Protein AF-A0A495JUQ4-F1 (afdb_monomer_lite)

pLDDT: mean 88.35, std 12.44, range [27.78, 98.69]

Radius of gyration: 19.15 Å; chains: 1; bounding box: 40×45×64 Å

Organism: NCBI:txid589240

Structure (mmCIF, N/CA/C/O backbone):
data_AF-A0A495JUQ4-F1
#
_entry.id   AF-A0A495JUQ4-F1
#
loop_
_atom_site.group_PDB
_atom_site.id
_atom_site.type_symbol
_atom_site.label_atom_id
_atom_site.label_alt_id
_atom_site.label_comp_id
_atom_site.label_asym_id
_atom_site.label_entity_id
_atom_site.label_seq_id
_atom_site.pdbx_PDB_ins_code
_atom_site.Cartn_x
_atom_site.Cartn_y
_atom_site.Cartn_z
_atom_site.occupancy
_atom_site.B_iso_or_equiv
_atom_site.auth_seq_id
_atom_site.auth_comp_id
_atom_site.auth_asym_id
_atom_site.auth_atom_id
_atom_site.pdbx_PDB_model_num
ATOM 1 N N . MET A 1 1 ? 8.825 -0.173 -37.720 1.00 40.28 1 MET A N 1
ATOM 2 C CA . MET A 1 1 ? 7.363 -0.225 -37.492 1.00 40.28 1 MET A CA 1
ATOM 3 C C . MET A 1 1 ? 6.878 -1.662 -37.659 1.00 40.28 1 MET A C 1
ATOM 5 O O . MET A 1 1 ? 6.343 -1.997 -38.704 1.00 40.28 1 MET A O 1
ATOM 9 N N . ALA A 1 2 ? 7.155 -2.504 -36.660 1.00 27.78 2 ALA A N 1
ATOM 10 C CA . ALA A 1 2 ? 6.648 -3.868 -36.440 1.00 27.78 2 ALA A CA 1
ATOM 11 C C . ALA A 1 2 ? 7.373 -4.375 -35.170 1.00 27.78 2 ALA A C 1
ATOM 13 O O . ALA A 1 2 ? 8.593 -4.282 -35.136 1.00 27.78 2 ALA A O 1
ATOM 14 N N . GLY A 1 3 ? 6.750 -4.828 -34.087 1.00 27.94 3 GLY A N 1
ATOM 15 C CA . GLY A 1 3 ? 5.333 -4.947 -33.789 1.00 27.94 3 GLY A CA 1
ATOM 16 C C . GLY A 1 3 ? 5.095 -4.674 -32.305 1.00 27.94 3 GLY A C 1
ATOM 17 O O . GLY A 1 3 ? 5.569 -5.405 -31.446 1.00 27.94 3 GLY A O 1
ATOM 18 N N . LEU A 1 4 ? 4.315 -3.631 -32.020 1.00 36.75 4 LEU A N 1
ATOM 19 C CA . LEU A 1 4 ? 3.395 -3.702 -30.895 1.00 36.75 4 LEU A CA 1
ATOM 20 C C . LEU A 1 4 ? 2.321 -4.711 -31.306 1.00 36.75 4 LEU A C 1
ATOM 22 O O . LEU A 1 4 ? 1.686 -4.497 -32.340 1.00 36.75 4 LEU A O 1
ATOM 26 N N . ARG A 1 5 ? 2.099 -5.730 -30.469 1.00 37.72 5 ARG A N 1
ATOM 27 C CA . ARG A 1 5 ? 1.055 -6.774 -30.535 1.00 37.72 5 ARG A CA 1
ATOM 28 C C . ARG A 1 5 ? 1.538 -8.128 -31.056 1.00 37.72 5 ARG A C 1
ATOM 30 O O . ARG A 1 5 ? 1.393 -8.454 -32.230 1.00 37.72 5 ARG A O 1
ATOM 37 N N . A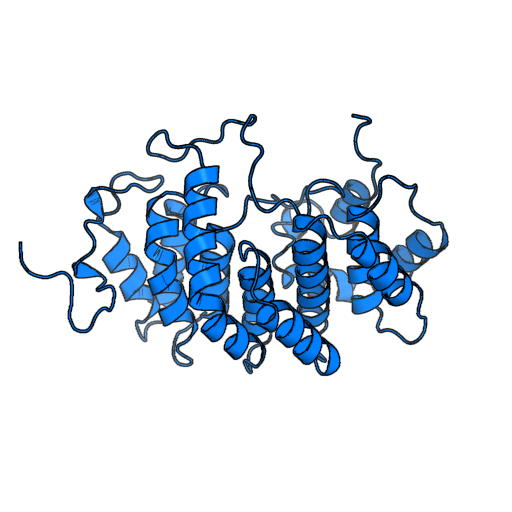LA A 1 6 ? 1.921 -8.980 -30.114 1.00 34.97 6 ALA A N 1
ATOM 38 C CA . ALA A 1 6 ? 1.280 -10.285 -30.044 1.00 34.97 6 ALA A CA 1
ATOM 39 C C . ALA A 1 6 ? 0.014 -10.113 -29.179 1.00 34.97 6 ALA A C 1
ATOM 41 O O . ALA A 1 6 ? 0.089 -9.577 -28.080 1.00 34.97 6 ALA A O 1
ATOM 42 N N . ALA A 1 7 ? -1.160 -10.440 -29.723 1.00 41.31 7 ALA A N 1
ATOM 43 C CA . ALA A 1 7 ? -2.446 -10.565 -29.012 1.00 41.31 7 ALA A CA 1
ATOM 44 C C . ALA A 1 7 ? -2.983 -9.386 -28.155 1.00 41.31 7 ALA A C 1
ATOM 46 O O . ALA A 1 7 ? -4.017 -9.545 -27.520 1.00 41.31 7 ALA A O 1
ATOM 47 N N . GLY A 1 8 ? -2.370 -8.196 -28.177 1.00 47.12 8 GLY A N 1
ATOM 48 C CA . GLY A 1 8 ? -2.812 -7.058 -27.352 1.00 47.12 8 GLY A CA 1
ATOM 49 C C . GLY A 1 8 ? -2.092 -6.930 -26.007 1.00 47.12 8 GLY A C 1
ATOM 50 O O . GLY A 1 8 ? -2.424 -6.028 -25.246 1.00 47.12 8 GLY A O 1
ATOM 51 N N . GLU A 1 9 ? -1.082 -7.760 -25.746 1.00 56.31 9 GLU A N 1
ATOM 52 C CA . GLU A 1 9 ? -0.274 -7.704 -24.526 1.00 56.31 9 GLU A CA 1
ATOM 53 C C . GLU A 1 9 ? 0.973 -6.820 -24.712 1.00 56.31 9 GLU A C 1
ATOM 55 O O . GLU A 1 9 ? 1.595 -6.781 -25.782 1.00 56.31 9 GLU A O 1
ATOM 60 N N . LEU A 1 10 ? 1.322 -6.073 -23.661 1.00 65.94 10 LEU A N 1
ATOM 61 C CA . LEU A 1 10 ? 2.554 -5.291 -23.564 1.00 65.94 10 LEU A CA 1
ATOM 62 C C . LEU A 1 10 ? 3.750 -6.248 -23.501 1.00 65.94 10 LEU A C 1
ATOM 64 O O . LEU A 1 10 ? 3.868 -7.041 -22.575 1.00 65.94 10 LEU A O 1
ATOM 68 N N . THR A 1 11 ? 4.661 -6.167 -24.469 1.00 81.56 11 THR A N 1
ATOM 69 C CA . THR A 1 11 ? 5.912 -6.939 -24.453 1.00 81.56 11 THR A CA 1
ATOM 70 C C . THR A 1 11 ? 7.037 -6.094 -23.875 1.00 81.56 11 THR A C 1
ATOM 72 O O . THR A 1 11 ? 7.225 -4.960 -24.325 1.00 81.56 11 THR A O 1
ATOM 75 N N . LEU A 1 12 ? 7.826 -6.662 -22.963 1.00 85.56 12 LEU A N 1
ATOM 76 C CA . LEU A 1 12 ? 8.930 -5.965 -22.299 1.00 85.56 12 LEU A CA 1
ATOM 77 C C . LEU A 1 12 ? 9.924 -5.340 -23.297 1.00 85.56 12 LEU A C 1
ATOM 79 O O . LEU A 1 12 ? 10.255 -4.164 -23.174 1.00 85.56 12 LEU A O 1
ATOM 83 N N . ASP A 1 13 ? 10.309 -6.085 -24.338 1.00 84.12 13 ASP A N 1
ATOM 84 C CA . ASP A 1 13 ? 11.252 -5.633 -25.378 1.00 84.12 13 ASP A CA 1
ATOM 85 C C . ASP A 1 13 ? 10.635 -4.649 -26.390 1.00 84.12 13 ASP A C 1
ATOM 87 O O . ASP A 1 13 ? 11.339 -4.000 -27.162 1.00 84.12 13 ASP A O 1
ATOM 91 N N . GLY A 1 14 ? 9.304 -4.544 -26.421 1.00 82.06 14 GLY A N 1
ATOM 92 C CA . GLY A 1 14 ? 8.579 -3.661 -27.341 1.00 82.06 14 GLY A CA 1
ATOM 93 C C . GLY A 1 14 ? 8.430 -2.229 -26.827 1.00 82.06 14 GLY A C 1
ATOM 94 O O . GLY A 1 14 ? 8.015 -1.344 -27.580 1.00 82.06 14 GLY A O 1
ATOM 95 N N . MET A 1 15 ? 8.746 -1.993 -25.554 1.00 87.44 15 MET A N 1
ATOM 96 C CA . MET A 1 15 ? 8.668 -0.681 -24.927 1.00 87.44 15 MET A CA 1
ATOM 97 C C . MET A 1 15 ? 9.971 0.098 -25.208 1.00 87.44 15 MET A C 1
ATOM 99 O O . MET A 1 15 ? 11.064 -0.445 -25.044 1.00 87.44 15 MET A O 1
ATOM 103 N N . PRO A 1 16 ? 9.901 1.365 -25.663 1.00 90.19 16 PRO A N 1
ATOM 104 C CA . PRO A 1 16 ? 11.085 2.160 -25.981 1.00 90.19 16 PRO A CA 1
ATOM 105 C C . PRO A 1 16 ? 11.739 2.734 -24.711 1.00 90.19 16 PRO A C 1
ATOM 107 O O . PRO A 1 16 ? 11.715 3.947 -24.502 1.00 90.19 16 PRO A O 1
ATOM 110 N N . TRP A 1 17 ? 12.316 1.870 -23.871 1.00 92.19 17 TRP A N 1
ATOM 111 C CA . TRP A 1 17 ? 12.784 2.212 -22.522 1.00 92.19 17 TRP A CA 1
ATOM 112 C C . TRP A 1 17 ? 13.736 3.409 -22.474 1.00 92.19 17 TRP A C 1
ATOM 114 O O . TRP A 1 17 ? 13.511 4.311 -21.676 1.00 92.19 17 TRP A O 1
ATOM 124 N N . GLY A 1 18 ? 14.697 3.512 -23.397 1.00 90.56 18 GLY A N 1
ATOM 125 C CA . GLY A 1 18 ? 15.618 4.654 -23.483 1.00 90.56 18 GLY A CA 1
ATOM 126 C C . GLY A 1 18 ? 14.974 6.020 -23.778 1.00 90.56 18 GLY A C 1
ATOM 127 O O . GLY A 1 18 ? 15.663 7.037 -23.775 1.00 90.56 18 GLY A O 1
ATOM 128 N N . ARG A 1 19 ? 13.658 6.088 -24.045 1.00 89.25 19 ARG A N 1
ATOM 129 C CA . ARG A 1 19 ? 12.906 7.359 -24.108 1.00 89.25 19 ARG A CA 1
ATOM 130 C C . ARG A 1 19 ? 12.427 7.849 -22.744 1.00 89.25 19 ARG A C 1
ATOM 132 O O . ARG A 1 19 ? 11.970 8.986 -22.649 1.00 89.25 19 ARG A O 1
ATOM 139 N N . PHE A 1 20 ? 12.504 6.998 -21.732 1.00 89.25 20 PHE A N 1
ATOM 140 C CA . PHE A 1 20 ? 12.157 7.290 -20.352 1.00 89.25 20 PHE A CA 1
ATOM 141 C C . PHE A 1 20 ? 13.432 7.310 -19.509 1.00 89.25 20 PHE A C 1
ATOM 143 O O . PHE A 1 20 ? 14.483 6.823 -19.932 1.00 89.25 20 PHE A O 1
ATOM 150 N N . SER A 1 21 ? 13.343 7.880 -18.314 1.00 85.81 21 SER A N 1
ATOM 151 C CA . SER A 1 21 ? 14.460 7.951 -17.380 1.00 85.81 21 SER A CA 1
ATOM 152 C C . SER A 1 21 ? 14.094 7.379 -16.024 1.00 85.81 21 SER A C 1
ATOM 154 O O . SER A 1 21 ? 12.923 7.308 -15.641 1.00 85.81 21 SER A O 1
ATOM 156 N N . HIS A 1 22 ? 15.143 7.011 -15.311 1.00 89.81 22 HIS A N 1
ATOM 157 C CA . HIS A 1 22 ? 15.168 6.866 -13.868 1.00 89.81 22 HIS A CA 1
ATOM 158 C C . HIS A 1 22 ? 16.313 7.731 -13.313 1.00 89.81 22 HIS A C 1
ATOM 160 O O . HIS A 1 22 ? 17.023 8.394 -14.074 1.00 89.81 22 HIS A O 1
ATOM 166 N N . ALA A 1 23 ? 16.561 7.703 -12.004 1.00 88.44 23 ALA A N 1
ATOM 167 C CA . ALA A 1 23 ? 17.502 8.621 -11.350 1.00 88.44 23 ALA A CA 1
ATOM 168 C C . ALA A 1 23 ? 18.978 8.505 -11.797 1.00 88.44 23 ALA A C 1
ATOM 170 O O . ALA A 1 23 ? 19.807 9.336 -11.436 1.00 88.44 23 ALA A O 1
ATOM 171 N N . SER A 1 24 ? 19.331 7.488 -12.588 1.00 88.44 24 SER A N 1
ATOM 172 C CA . SER A 1 24 ? 20.694 7.284 -13.111 1.00 88.44 24 SER A CA 1
ATOM 173 C C . SER A 1 24 ? 20.814 7.530 -14.618 1.00 88.44 24 SER A C 1
ATOM 175 O O . SER A 1 24 ? 21.882 7.291 -15.177 1.00 88.44 24 SER A O 1
ATOM 177 N N . GLY A 1 25 ? 19.754 8.015 -15.275 1.00 90.31 25 GLY A N 1
ATOM 178 C CA . GLY A 1 25 ? 19.757 8.348 -16.700 1.00 90.31 25 GLY A CA 1
ATOM 179 C C . GLY A 1 25 ? 18.690 7.604 -17.512 1.00 90.31 25 GLY A C 1
ATOM 180 O O . GLY A 1 25 ? 17.627 7.279 -16.975 1.00 90.31 25 GLY A O 1
ATOM 181 N N . PRO A 1 26 ? 18.934 7.385 -18.821 1.00 92.06 26 PRO A N 1
ATOM 182 C CA . PRO A 1 26 ? 18.026 6.648 -19.698 1.00 92.06 26 PRO A CA 1
ATOM 183 C C . PRO A 1 26 ? 17.762 5.228 -19.198 1.00 92.06 26 PRO A C 1
ATOM 185 O O . PRO A 1 26 ? 18.683 4.533 -18.778 1.00 92.06 26 PRO A O 1
ATOM 188 N N . ALA A 1 27 ? 16.511 4.789 -19.299 1.00 93.69 27 ALA A N 1
ATOM 189 C CA . ALA A 1 27 ? 16.028 3.567 -18.666 1.00 93.69 27 ALA A CA 1
ATOM 190 C C . ALA A 1 27 ? 16.307 2.270 -19.454 1.00 93.69 27 ALA A C 1
ATOM 192 O O . ALA A 1 27 ? 15.556 1.303 -19.344 1.00 93.69 27 ALA A O 1
ATOM 193 N N . ASP A 1 28 ? 17.366 2.231 -20.270 1.00 94.12 28 ASP A N 1
ATOM 194 C CA . ASP A 1 28 ? 17.700 1.094 -21.145 1.00 94.12 28 ASP A CA 1
ATOM 195 C C . ASP A 1 28 ? 17.998 -0.214 -20.381 1.00 94.12 28 ASP A C 1
ATOM 197 O O . ASP A 1 28 ? 17.927 -1.301 -20.956 1.00 94.12 28 ASP A O 1
ATOM 201 N N . ASP A 1 29 ? 18.312 -0.133 -19.086 1.00 94.12 29 ASP A N 1
ATOM 202 C CA . ASP A 1 29 ? 18.575 -1.272 -18.202 1.00 94.12 29 ASP A CA 1
ATOM 203 C C . ASP A 1 29 ? 17.307 -1.847 -17.530 1.00 94.12 29 ASP A C 1
ATOM 205 O O . ASP A 1 29 ? 17.360 -2.952 -16.978 1.00 94.12 29 ASP A O 1
ATOM 209 N N . MET A 1 30 ? 16.149 -1.175 -17.627 1.00 94.75 30 MET A N 1
ATOM 210 C CA . MET A 1 30 ? 14.876 -1.629 -17.041 1.00 94.75 30 MET A CA 1
ATOM 211 C C . MET A 1 30 ? 14.461 -3.044 -17.469 1.00 94.75 30 MET A C 1
ATOM 213 O O . MET A 1 30 ? 14.088 -3.824 -16.587 1.00 94.75 30 MET A O 1
ATOM 217 N N . PRO A 1 31 ? 14.557 -3.450 -18.756 1.00 94.81 31 PRO A N 1
ATOM 218 C CA . PRO A 1 31 ? 14.255 -4.823 -19.153 1.00 94.81 31 PRO A CA 1
ATOM 219 C C . PRO A 1 31 ? 15.087 -5.857 -18.400 1.00 94.81 31 PRO A C 1
ATOM 221 O O . PRO A 1 31 ? 14.555 -6.863 -17.937 1.00 94.81 31 PRO A O 1
ATOM 224 N N . ALA A 1 32 ? 16.388 -5.605 -18.241 1.00 93.44 32 ALA A N 1
ATOM 225 C CA . ALA A 1 32 ? 17.288 -6.533 -17.569 1.00 93.44 32 ALA A CA 1
ATOM 226 C C . ALA A 1 32 ? 16.973 -6.636 -16.068 1.00 93.44 32 ALA A C 1
ATOM 228 O O . ALA A 1 32 ? 17.018 -7.735 -15.509 1.00 93.44 32 ALA A O 1
ATOM 229 N N . MET A 1 33 ? 16.620 -5.514 -15.428 1.00 95.19 33 MET A N 1
ATOM 230 C CA . MET A 1 33 ? 16.193 -5.484 -14.026 1.00 95.19 33 MET A CA 1
ATOM 231 C C . MET A 1 33 ? 14.867 -6.227 -13.819 1.00 95.19 33 MET A C 1
ATOM 233 O O . MET A 1 33 ? 14.780 -7.066 -12.925 1.00 95.19 33 MET A O 1
ATOM 237 N N . LEU A 1 34 ? 13.871 -6.005 -14.683 1.00 95.25 34 LEU A N 1
ATOM 238 C CA . LEU A 1 34 ? 12.574 -6.691 -14.621 1.00 95.25 34 LEU A CA 1
ATOM 239 C C . LEU A 1 34 ? 12.706 -8.197 -14.896 1.00 95.25 34 LEU A C 1
ATOM 241 O O . LEU A 1 34 ? 12.171 -9.007 -14.145 1.00 95.25 34 LEU A O 1
ATOM 245 N N . GLN A 1 35 ? 13.493 -8.596 -15.901 1.00 93.62 35 GLN A N 1
ATOM 246 C CA . GLN A 1 35 ? 13.771 -10.011 -16.183 1.00 93.62 35 GLN A CA 1
ATOM 247 C C . GLN A 1 35 ? 14.486 -10.714 -15.027 1.00 93.62 35 GLN A C 1
ATOM 249 O O . GLN A 1 35 ? 14.303 -11.918 -14.848 1.00 93.62 35 GLN A O 1
ATOM 254 N N . ALA A 1 36 ? 15.320 -9.996 -14.265 1.00 94.31 36 ALA A N 1
ATOM 255 C CA . ALA A 1 36 ? 16.037 -10.556 -13.126 1.00 94.31 36 ALA A CA 1
ATOM 256 C C . ALA A 1 36 ? 15.094 -10.992 -11.993 1.00 94.31 36 ALA A C 1
ATOM 258 O O . ALA A 1 36 ? 15.425 -11.956 -11.304 1.00 94.31 36 ALA A O 1
ATOM 259 N N . LEU A 1 37 ? 13.940 -10.333 -11.830 1.00 95.12 37 LEU A N 1
ATOM 260 C CA . LEU A 1 37 ? 12.947 -10.656 -10.796 1.00 95.12 37 LEU A CA 1
ATOM 261 C C . LEU A 1 37 ? 12.339 -12.051 -10.978 1.00 95.12 37 LEU A C 1
ATOM 263 O O . LEU A 1 37 ? 12.088 -12.740 -9.995 1.00 95.12 37 LEU A O 1
ATOM 267 N N . SER A 1 38 ? 12.149 -12.484 -12.226 1.00 90.19 38 SER A N 1
ATOM 268 C CA . SER A 1 38 ? 11.553 -13.786 -12.559 1.00 90.19 38 SER A CA 1
ATOM 269 C C . SER A 1 38 ? 12.586 -14.911 -12.705 1.00 90.19 38 SER A C 1
ATOM 271 O O . SER A 1 38 ? 12.243 -16.014 -13.127 1.00 90.19 38 SER A O 1
ATOM 273 N N . GLN A 1 39 ? 13.868 -14.657 -12.413 1.00 89.44 39 GLN A N 1
ATOM 274 C CA . GLN A 1 39 ? 14.895 -15.700 -12.474 1.00 89.44 39 GLN A CA 1
ATOM 275 C C . GLN A 1 39 ? 14.844 -16.603 -11.231 1.00 89.44 39 GLN A C 1
ATOM 277 O O . GLN A 1 39 ? 14.672 -16.095 -10.124 1.00 89.44 39 GLN A O 1
ATOM 282 N N . PRO A 1 40 ? 15.135 -17.913 -11.364 1.00 86.69 40 PRO A N 1
ATOM 283 C CA . PRO A 1 40 ? 15.186 -18.836 -10.221 1.00 86.69 40 PRO A CA 1
ATOM 284 C C . PRO A 1 40 ? 16.242 -18.486 -9.156 1.00 86.69 40 PRO A C 1
ATOM 286 O O . PRO A 1 40 ? 16.198 -18.981 -8.033 1.00 86.69 40 PRO A O 1
ATOM 289 N N . ASP A 1 41 ? 17.240 -17.664 -9.493 1.00 91.88 41 ASP A N 1
ATOM 290 C CA . ASP A 1 41 ? 18.248 -17.206 -8.535 1.00 91.88 41 ASP A CA 1
ATOM 291 C C . ASP A 1 41 ? 17.677 -16.081 -7.656 1.00 91.88 41 ASP A C 1
ATOM 293 O O . ASP A 1 41 ? 17.678 -14.908 -8.035 1.00 91.88 41 ASP A O 1
ATOM 297 N N . SER A 1 42 ? 17.250 -16.436 -6.440 1.00 92.19 42 SER A N 1
ATOM 298 C CA . SER A 1 42 ? 16.717 -15.485 -5.454 1.00 92.19 42 SER A CA 1
ATOM 299 C C . SER A 1 42 ? 17.669 -14.330 -5.112 1.00 92.19 42 SER A C 1
ATOM 301 O O . SER A 1 42 ? 17.211 -13.231 -4.790 1.00 92.19 42 SER A O 1
ATOM 303 N N . ALA A 1 43 ? 18.991 -14.524 -5.191 1.00 93.44 43 ALA A N 1
ATOM 304 C CA . ALA A 1 43 ? 19.947 -13.449 -4.946 1.00 93.44 43 ALA A CA 1
ATOM 305 C C . ALA A 1 43 ? 19.988 -12.475 -6.129 1.00 93.44 43 ALA A C 1
ATOM 307 O O . ALA A 1 43 ? 20.125 -11.267 -5.930 1.00 93.44 43 ALA A O 1
ATOM 308 N N . ARG A 1 44 ? 19.843 -12.984 -7.357 1.00 92.75 44 ARG A N 1
ATOM 309 C CA . ARG A 1 44 ? 19.696 -12.156 -8.558 1.00 92.75 44 ARG A CA 1
ATOM 310 C C . ARG A 1 44 ? 18.371 -11.398 -8.562 1.00 92.75 44 ARG A C 1
ATOM 312 O O . ARG A 1 44 ? 18.406 -10.200 -8.829 1.00 92.75 44 ARG A O 1
ATOM 319 N N . ALA A 1 45 ? 17.263 -12.045 -8.202 1.00 93.44 45 ALA A N 1
ATOM 320 C CA . ALA A 1 45 ? 15.961 -11.392 -8.073 1.00 93.44 45 ALA A CA 1
ATOM 321 C C . ALA A 1 45 ? 16.009 -10.251 -7.047 1.00 93.44 45 ALA A C 1
ATOM 323 O O . ALA A 1 45 ? 15.634 -9.121 -7.351 1.00 93.44 45 ALA A O 1
ATOM 324 N N . ARG A 1 46 ? 16.593 -10.500 -5.866 1.00 94.06 46 ARG A N 1
ATOM 325 C CA . ARG A 1 46 ? 16.754 -9.475 -4.824 1.00 94.06 46 ARG A CA 1
ATOM 326 C C . ARG A 1 46 ? 17.611 -8.292 -5.276 1.00 94.06 46 ARG A C 1
ATOM 328 O O . ARG A 1 46 ? 17.266 -7.157 -4.975 1.00 94.06 46 ARG A O 1
ATOM 335 N N . ARG A 1 47 ? 18.713 -8.540 -5.997 1.00 94.25 47 ARG A N 1
ATOM 336 C CA . ARG A 1 47 ? 19.543 -7.460 -6.564 1.00 94.25 47 ARG A CA 1
ATOM 337 C C . ARG A 1 47 ? 18.778 -6.645 -7.604 1.00 94.25 47 ARG A C 1
ATOM 339 O O . ARG A 1 47 ? 18.825 -5.427 -7.542 1.00 94.25 47 ARG A O 1
ATOM 346 N N . GLY A 1 48 ? 18.060 -7.306 -8.516 1.00 94.94 48 GLY A N 1
ATOM 347 C CA . GLY A 1 48 ? 17.230 -6.623 -9.513 1.00 94.94 48 GLY A CA 1
ATOM 348 C C . GLY A 1 48 ? 16.153 -5.750 -8.869 1.00 94.94 48 GLY A C 1
ATOM 349 O O . GLY A 1 48 ? 15.951 -4.617 -9.289 1.00 94.94 48 GLY A O 1
ATOM 350 N N . LEU A 1 49 ? 15.524 -6.241 -7.799 1.00 96.50 49 LEU A N 1
ATOM 351 C CA . LEU A 1 49 ? 14.543 -5.469 -7.044 1.00 96.50 49 LEU A CA 1
ATOM 352 C C . LEU A 1 49 ? 15.173 -4.266 -6.333 1.00 96.50 49 LEU A C 1
ATOM 354 O O . LEU A 1 49 ? 14.618 -3.175 -6.402 1.00 96.50 49 LEU A O 1
ATOM 358 N N . GLY A 1 50 ? 16.330 -4.447 -5.687 1.00 95.44 50 GLY A N 1
ATOM 359 C CA . GLY A 1 50 ? 17.066 -3.351 -5.049 1.00 95.44 50 GLY A CA 1
ATOM 360 C C . GLY A 1 50 ? 17.436 -2.245 -6.039 1.00 95.44 50 GLY A C 1
ATOM 361 O O . GLY A 1 50 ? 17.181 -1.080 -5.771 1.00 95.44 50 GLY A O 1
ATOM 362 N N . GLU A 1 51 ? 17.921 -2.611 -7.227 1.00 95.75 51 GLU A N 1
ATOM 363 C CA . GLU A 1 51 ? 18.224 -1.647 -8.293 1.00 95.75 51 GLU A CA 1
ATOM 364 C C . GLU A 1 51 ? 16.979 -0.872 -8.755 1.00 95.75 51 GLU A C 1
ATOM 366 O O . GLU A 1 51 ? 17.062 0.329 -8.998 1.00 95.75 51 GLU A O 1
ATOM 371 N N . LEU A 1 52 ? 15.810 -1.519 -8.840 1.00 96.12 52 LEU A N 1
ATOM 372 C CA . LEU A 1 52 ? 14.560 -0.828 -9.175 1.00 96.12 52 LEU A CA 1
ATOM 373 C C . LEU A 1 52 ? 14.130 0.156 -8.080 1.00 96.12 52 LEU A C 1
ATOM 375 O O . LEU A 1 52 ? 13.686 1.256 -8.404 1.00 96.12 52 LEU A O 1
ATOM 379 N N . TRP A 1 53 ? 14.283 -0.203 -6.805 1.00 94.31 53 TRP A N 1
ATOM 380 C CA . TRP A 1 53 ? 14.053 0.729 -5.698 1.00 94.31 53 TRP A CA 1
ATOM 381 C C . TRP A 1 53 ? 15.013 1.917 -5.763 1.00 94.31 53 TRP A C 1
ATOM 383 O O . TRP A 1 53 ? 14.573 3.064 -5.744 1.00 94.31 53 TRP A O 1
ATOM 393 N N . ASP A 1 54 ? 16.306 1.651 -5.933 1.00 92.75 54 ASP A N 1
ATOM 394 C CA . ASP A 1 54 ? 17.344 2.680 -5.932 1.00 92.75 54 ASP A CA 1
ATOM 395 C C . ASP A 1 54 ? 17.224 3.634 -7.123 1.00 92.75 54 ASP A C 1
ATOM 397 O O . ASP A 1 54 ? 17.467 4.835 -6.986 1.00 92.75 54 ASP A O 1
ATOM 401 N N . LYS A 1 55 ? 16.862 3.115 -8.300 1.00 93.38 55 LYS A N 1
ATOM 402 C CA . LYS A 1 55 ? 16.827 3.887 -9.545 1.00 93.38 55 LYS A CA 1
ATOM 403 C C . LYS A 1 55 ? 15.451 4.448 -9.850 1.00 93.38 55 LYS A C 1
ATOM 405 O O . LYS A 1 55 ? 15.349 5.625 -10.182 1.00 93.38 55 LYS A O 1
ATOM 410 N N . ALA A 1 56 ? 14.419 3.608 -9.802 1.00 92.19 56 ALA A N 1
ATOM 411 C CA . ALA A 1 56 ? 13.093 3.919 -10.327 1.00 92.19 56 ALA A CA 1
ATOM 412 C C . ALA A 1 56 ? 12.133 4.470 -9.252 1.00 92.19 56 ALA A C 1
ATOM 414 O O . ALA A 1 56 ? 11.214 5.213 -9.592 1.00 92.19 56 ALA A O 1
ATOM 415 N N . ARG A 1 57 ? 12.365 4.166 -7.966 1.00 91.25 57 ARG A N 1
ATOM 416 C CA . ARG A 1 57 ? 11.689 4.773 -6.799 1.00 91.25 57 ARG A CA 1
ATOM 417 C C . ARG A 1 57 ? 12.693 5.585 -5.966 1.00 91.25 57 ARG A C 1
ATOM 419 O O . ARG A 1 57 ? 12.854 5.390 -4.762 1.00 91.25 57 ARG A O 1
ATOM 426 N N . HIS A 1 58 ? 13.413 6.489 -6.622 1.00 85.19 58 HIS A N 1
ATOM 427 C CA . HIS A 1 58 ? 14.572 7.145 -6.028 1.00 85.19 58 HIS A CA 1
ATOM 428 C C . HIS A 1 58 ? 14.184 8.137 -4.929 1.00 85.19 58 HIS A C 1
ATOM 430 O O . HIS A 1 58 ? 13.475 9.110 -5.177 1.00 85.19 58 HIS A O 1
ATOM 436 N N . GLN A 1 59 ? 14.667 7.901 -3.704 1.00 83.44 59 GLN A N 1
ATOM 437 C CA . GLN A 1 59 ? 14.387 8.748 -2.532 1.00 83.44 59 GLN A CA 1
ATOM 438 C C . GLN A 1 59 ? 12.881 9.012 -2.330 1.00 83.44 59 GLN A C 1
ATOM 440 O O . GLN A 1 59 ? 12.475 10.078 -1.870 1.00 83.44 59 GLN A O 1
ATOM 445 N N . GLY A 1 60 ? 12.043 8.034 -2.694 1.00 81.06 60 GLY A N 1
ATOM 446 C CA . GLY A 1 60 ? 10.589 8.132 -2.594 1.00 81.06 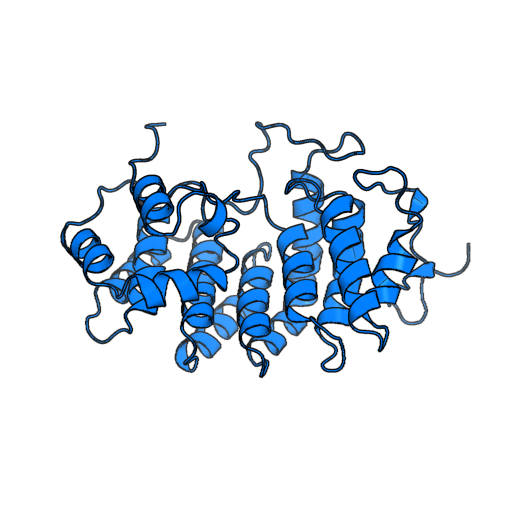60 GLY A CA 1
ATOM 447 C C . GLY A 1 60 ? 9.885 8.846 -3.746 1.00 81.06 60 GLY A C 1
ATOM 448 O O . GLY A 1 60 ? 8.666 8.982 -3.715 1.00 81.06 60 GLY A O 1
ATOM 449 N N . VAL A 1 61 ? 10.610 9.297 -4.768 1.00 85.62 61 VAL A N 1
ATOM 450 C CA . VAL A 1 61 ? 10.013 9.834 -5.993 1.00 85.62 61 VAL A CA 1
ATOM 451 C C . VAL A 1 61 ? 9.884 8.701 -7.006 1.00 85.62 61 VAL A C 1
ATOM 453 O O . VAL A 1 61 ? 10.851 7.996 -7.292 1.00 85.62 61 VAL A O 1
ATOM 456 N N . SER A 1 62 ? 8.678 8.505 -7.543 1.00 89.38 62 SER A N 1
ATOM 457 C CA . SER A 1 62 ? 8.478 7.620 -8.693 1.00 89.38 62 SER A CA 1
ATOM 458 C C . SER A 1 62 ? 9.023 8.281 -9.952 1.00 89.38 62 SER A C 1
ATOM 460 O O . SER A 1 62 ? 8.522 9.320 -10.384 1.00 89.38 62 SER A O 1
ATOM 462 N N . GLU A 1 63 ? 10.003 7.643 -10.574 1.00 90.38 63 GLU A N 1
ATOM 463 C CA . GLU A 1 63 ? 10.504 8.024 -11.888 1.00 90.38 63 GLU A CA 1
ATOM 464 C C . GLU A 1 63 ? 9.556 7.541 -12.988 1.00 90.38 63 GLU A C 1
ATOM 466 O O . GLU A 1 63 ? 8.910 6.499 -12.846 1.00 90.38 63 GLU A O 1
ATOM 471 N N . THR A 1 64 ? 9.494 8.252 -14.119 1.00 90.56 64 THR A N 1
ATOM 472 C CA . THR A 1 64 ? 8.608 7.884 -15.240 1.00 90.56 64 THR A CA 1
ATOM 473 C C . THR A 1 64 ? 8.767 6.408 -15.655 1.00 90.56 64 THR A C 1
ATOM 475 O O . THR A 1 64 ? 7.780 5.729 -15.950 1.00 90.56 64 THR A O 1
ATOM 478 N N . ALA A 1 65 ? 9.996 5.874 -15.642 1.00 92.31 65 ALA A N 1
ATOM 479 C CA . ALA A 1 65 ? 10.251 4.467 -15.957 1.00 92.31 65 ALA A CA 1
ATOM 480 C C . ALA A 1 65 ? 9.535 3.482 -15.011 1.00 92.31 65 ALA A C 1
ATOM 482 O O . ALA A 1 65 ? 9.145 2.401 -15.455 1.00 92.31 65 ALA A O 1
ATOM 483 N N . LEU A 1 66 ? 9.316 3.845 -13.741 1.00 94.62 66 LEU A N 1
ATOM 484 C CA . LEU A 1 66 ? 8.606 3.001 -12.781 1.00 94.62 66 LEU A CA 1
ATOM 485 C C . LEU A 1 66 ? 7.122 2.875 -13.127 1.00 94.62 66 LEU A C 1
ATOM 487 O O . LEU A 1 66 ? 6.609 1.760 -13.148 1.00 94.62 66 LEU A O 1
ATOM 491 N N . ALA A 1 67 ? 6.447 3.979 -13.465 1.00 93.12 67 ALA A N 1
ATOM 492 C CA . ALA A 1 67 ? 5.042 3.932 -13.884 1.00 93.12 67 ALA A CA 1
ATOM 493 C C . ALA A 1 67 ? 4.849 3.024 -15.110 1.00 93.12 67 ALA A C 1
ATOM 495 O O . ALA A 1 67 ? 3.912 2.230 -15.164 1.00 93.12 67 ALA A O 1
ATOM 496 N N . MET A 1 68 ? 5.792 3.066 -16.057 1.00 93.00 68 MET A N 1
ATOM 497 C CA . MET A 1 68 ? 5.790 2.184 -17.229 1.00 93.00 68 MET A CA 1
ATOM 498 C C . MET A 1 68 ? 6.067 0.712 -16.889 1.00 93.00 68 MET A C 1
ATOM 500 O O . MET A 1 68 ? 5.675 -0.177 -17.646 1.00 93.00 68 MET A O 1
ATOM 504 N N . ALA A 1 69 ? 6.743 0.444 -15.771 1.00 95.94 69 ALA A N 1
ATOM 505 C CA . ALA A 1 69 ? 7.049 -0.901 -15.300 1.00 95.94 69 ALA A CA 1
ATOM 506 C C . ALA A 1 69 ? 5.893 -1.560 -14.532 1.00 95.94 69 ALA A C 1
ATOM 508 O O . ALA A 1 69 ? 5.881 -2.786 -14.431 1.00 95.94 69 ALA A O 1
ATOM 509 N N . VAL A 1 70 ? 4.915 -0.788 -14.036 1.00 96.81 70 VAL A N 1
ATOM 510 C CA . VAL A 1 70 ? 3.803 -1.291 -13.205 1.00 96.81 70 VAL A CA 1
ATOM 511 C C . VAL A 1 70 ? 3.103 -2.515 -13.809 1.00 96.81 70 VAL A C 1
ATOM 513 O O . VAL A 1 70 ? 3.013 -3.510 -13.093 1.00 96.81 70 VAL A O 1
ATOM 516 N N . PRO A 1 71 ? 2.680 -2.544 -15.094 1.00 95.69 71 PRO A N 1
ATOM 517 C CA . PRO A 1 71 ? 2.020 -3.728 -15.654 1.00 95.69 71 PRO A CA 1
ATOM 518 C C . PRO A 1 71 ? 2.880 -4.998 -15.563 1.00 95.69 71 PRO A C 1
ATOM 520 O O . PRO A 1 71 ? 2.372 -6.080 -15.281 1.00 95.69 71 PRO A O 1
ATOM 523 N N . PHE A 1 72 ? 4.195 -4.871 -15.762 1.00 95.75 72 PHE A N 1
ATOM 524 C CA . PHE A 1 72 ? 5.128 -5.997 -15.700 1.00 95.75 72 PHE A CA 1
ATOM 525 C C . PHE A 1 72 ? 5.384 -6.437 -14.258 1.00 95.75 72 PHE A C 1
ATOM 527 O O . PHE A 1 72 ? 5.363 -7.629 -13.972 1.00 95.75 72 PHE A O 1
ATOM 534 N N . LEU A 1 73 ? 5.575 -5.489 -13.334 1.00 97.69 73 LEU A N 1
ATOM 535 C CA . LEU A 1 73 ? 5.732 -5.782 -11.905 1.00 97.69 73 LEU A CA 1
ATOM 536 C C . LEU A 1 73 ? 4.503 -6.508 -11.351 1.00 97.69 73 LEU A C 1
ATOM 538 O O . LEU A 1 73 ? 4.635 -7.463 -10.593 1.00 97.69 73 LEU A O 1
ATOM 542 N N . LEU A 1 74 ? 3.315 -6.089 -11.777 1.00 97.44 74 LEU A N 1
ATOM 543 C CA . LEU A 1 74 ? 2.043 -6.702 -11.431 1.00 97.44 74 LEU A CA 1
ATOM 544 C C . LEU A 1 74 ? 1.929 -8.153 -11.934 1.00 97.44 74 LEU A C 1
ATOM 546 O O . LEU A 1 74 ? 1.554 -9.035 -11.162 1.00 97.44 74 LEU A O 1
ATOM 550 N N . GLN A 1 75 ? 2.317 -8.424 -13.183 1.00 95.56 75 GLN A N 1
ATOM 551 C CA . GLN A 1 75 ? 2.370 -9.791 -13.722 1.00 95.56 75 GLN A CA 1
ATOM 552 C C . GLN A 1 75 ? 3.381 -10.669 -12.973 1.00 95.56 75 GLN A C 1
ATOM 554 O O . GLN A 1 75 ? 3.072 -11.806 -12.625 1.00 95.56 75 GLN A O 1
ATOM 559 N N . ILE A 1 76 ? 4.568 -10.130 -12.682 1.00 96.00 76 ILE A N 1
ATOM 560 C CA . ILE A 1 76 ? 5.618 -10.820 -11.920 1.00 96.00 76 ILE A CA 1
ATOM 561 C C . ILE A 1 76 ? 5.135 -11.125 -10.496 1.00 96.00 76 ILE A C 1
ATOM 563 O O . ILE A 1 76 ? 5.353 -12.221 -9.991 1.00 96.00 76 ILE A O 1
ATOM 567 N N . ALA A 1 77 ? 4.449 -10.181 -9.851 1.00 97.19 77 ALA A N 1
ATOM 568 C CA . ALA A 1 77 ? 3.914 -10.360 -8.507 1.00 97.19 77 ALA A CA 1
ATOM 569 C C . ALA A 1 77 ? 2.781 -11.401 -8.438 1.00 97.19 77 ALA A C 1
ATOM 571 O O . ALA A 1 77 ? 2.582 -12.032 -7.397 1.00 97.19 77 ALA A O 1
ATOM 572 N N . ALA A 1 78 ? 2.039 -11.586 -9.533 1.00 96.19 78 ALA A N 1
ATOM 573 C CA . ALA A 1 78 ? 0.962 -12.565 -9.619 1.00 96.19 78 ALA A CA 1
ATOM 574 C C . ALA A 1 78 ? 1.462 -14.014 -9.762 1.00 96.19 78 ALA A C 1
ATOM 576 O O . ALA A 1 78 ? 0.711 -14.943 -9.462 1.00 96.19 78 ALA A O 1
ATOM 577 N N . ASP A 1 79 ? 2.715 -14.221 -10.175 1.00 95.75 79 ASP A N 1
ATOM 578 C CA . ASP A 1 79 ? 3.313 -15.549 -10.300 1.00 95.75 79 ASP A CA 1
ATOM 579 C C . ASP A 1 79 ? 3.718 -16.100 -8.912 1.00 95.75 79 ASP A C 1
ATOM 581 O O . ASP A 1 79 ? 4.540 -15.491 -8.217 1.00 95.75 79 ASP A O 1
ATOM 585 N N . PRO A 1 80 ? 3.145 -17.234 -8.457 1.00 94.12 80 PRO A N 1
ATOM 586 C CA . PRO A 1 80 ? 3.480 -17.829 -7.163 1.00 94.12 80 PRO A CA 1
ATOM 587 C C . PRO A 1 80 ? 4.912 -18.364 -7.062 1.00 94.12 80 PRO A C 1
ATOM 589 O O . PRO A 1 80 ? 5.405 -18.508 -5.944 1.00 94.12 80 PRO A O 1
ATOM 592 N N . GLU A 1 81 ? 5.591 -18.615 -8.183 1.00 92.12 81 GLU A N 1
ATOM 593 C CA . GLU A 1 81 ? 6.961 -19.139 -8.192 1.00 92.12 81 GLU A CA 1
ATOM 594 C C . GLU A 1 81 ? 8.021 -18.029 -8.055 1.00 92.12 81 GLU A C 1
ATOM 596 O O . GLU A 1 81 ? 9.200 -18.312 -7.827 1.00 92.12 81 GLU A O 1
ATOM 601 N N . VAL A 1 82 ? 7.627 -16.753 -8.157 1.00 94.44 82 VAL A N 1
ATOM 602 C CA . VAL A 1 82 ? 8.551 -15.618 -8.053 1.00 94.44 82 VAL A CA 1
ATOM 603 C C . VAL A 1 82 ? 8.979 -15.370 -6.606 1.00 94.44 82 VAL A C 1
ATOM 605 O O . VAL A 1 82 ? 8.177 -15.150 -5.693 1.00 94.44 82 VAL A O 1
ATOM 608 N N . HIS A 1 83 ? 10.295 -15.320 -6.398 1.00 92.25 83 HIS A N 1
ATOM 609 C CA . HIS A 1 83 ? 10.890 -14.978 -5.111 1.00 92.25 83 HIS A CA 1
ATOM 610 C C . HIS A 1 83 ? 10.622 -13.518 -4.719 1.00 92.25 83 HIS A C 1
ATOM 612 O O . HIS A 1 83 ? 10.914 -12.599 -5.479 1.00 92.25 83 HIS A O 1
ATOM 618 N N . GLY A 1 84 ? 10.144 -13.296 -3.490 1.00 93.81 84 GLY A N 1
ATOM 619 C CA . GLY A 1 84 ? 9.926 -11.945 -2.954 1.00 93.81 84 GLY A CA 1
ATOM 620 C C . GLY A 1 84 ? 8.817 -11.169 -3.668 1.00 93.81 84 GLY A C 1
ATOM 621 O O . GLY A 1 84 ? 8.864 -9.940 -3.717 1.00 93.81 84 GLY A O 1
ATOM 622 N N . ARG A 1 85 ? 7.830 -11.871 -4.242 1.00 96.25 85 ARG A N 1
ATOM 623 C CA . ARG A 1 85 ? 6.716 -11.264 -4.985 1.00 96.25 85 ARG A CA 1
ATOM 624 C C . ARG A 1 85 ? 5.899 -10.250 -4.178 1.00 96.25 85 ARG A C 1
ATOM 626 O O . ARG A 1 85 ? 5.339 -9.328 -4.760 1.00 96.25 85 ARG A O 1
ATOM 633 N N . ASP A 1 86 ? 5.879 -10.360 -2.849 1.00 97.44 86 ASP A N 1
ATOM 634 C CA . ASP A 1 86 ? 5.291 -9.348 -1.969 1.00 97.44 86 ASP A CA 1
ATOM 635 C C . ASP A 1 86 ? 6.002 -7.995 -2.108 1.00 97.44 86 ASP A C 1
ATOM 637 O O . ASP A 1 86 ? 5.337 -6.971 -2.238 1.00 97.44 86 ASP A O 1
ATOM 641 N N . GLN A 1 87 ? 7.335 -7.979 -2.170 1.00 96.81 87 GLN A N 1
ATOM 642 C CA . GLN A 1 87 ? 8.116 -6.753 -2.337 1.00 96.81 87 GLN A CA 1
ATOM 643 C C . GLN A 1 87 ? 8.035 -6.202 -3.766 1.00 96.81 87 GLN A C 1
ATOM 645 O O . GLN A 1 87 ? 8.059 -4.988 -3.960 1.00 96.81 87 GLN A O 1
ATOM 650 N N . VAL A 1 88 ? 7.893 -7.077 -4.769 1.00 98.00 88 VAL A N 1
ATOM 651 C CA . VAL A 1 88 ? 7.603 -6.661 -6.152 1.00 98.00 88 VAL A CA 1
ATOM 652 C C . VAL A 1 88 ? 6.243 -5.960 -6.220 1.00 98.00 88 VAL A C 1
ATOM 654 O O . VAL A 1 88 ? 6.133 -4.888 -6.815 1.00 98.00 88 VAL A O 1
ATOM 657 N N . LEU A 1 89 ? 5.222 -6.518 -5.558 1.00 98.38 89 LEU A N 1
ATOM 658 C CA . LEU A 1 89 ? 3.899 -5.902 -5.463 1.00 98.38 89 LEU A CA 1
ATOM 659 C C . LEU A 1 89 ? 3.940 -4.572 -4.705 1.00 98.38 89 LEU A C 1
ATOM 661 O O . LEU A 1 89 ? 3.305 -3.614 -5.143 1.00 98.38 89 LEU A O 1
ATOM 665 N N . LYS A 1 90 ? 4.713 -4.490 -3.609 1.00 96.94 90 LYS A N 1
ATOM 666 C CA . LYS A 1 90 ? 4.928 -3.233 -2.877 1.00 96.94 90 LYS A CA 1
ATOM 667 C C . LYS A 1 90 ? 5.478 -2.158 -3.812 1.00 96.94 90 LYS A C 1
ATOM 669 O O . LYS A 1 90 ? 4.892 -1.088 -3.900 1.00 96.94 90 LYS A O 1
ATOM 674 N N . LEU A 1 91 ? 6.535 -2.458 -4.569 1.00 96.88 91 LEU A N 1
ATOM 675 C CA . LEU A 1 91 ? 7.124 -1.506 -5.515 1.00 96.88 91 LEU A CA 1
ATOM 676 C C . LEU A 1 91 ? 6.122 -1.052 -6.596 1.00 96.88 91 LEU A C 1
ATOM 678 O O . LEU A 1 91 ? 6.088 0.125 -6.951 1.00 96.88 91 LEU A O 1
ATOM 682 N N . ALA A 1 92 ? 5.286 -1.963 -7.106 1.00 97.44 92 ALA A N 1
ATOM 683 C CA . ALA A 1 92 ? 4.235 -1.608 -8.061 1.00 97.44 92 ALA A CA 1
ATOM 684 C C . ALA A 1 92 ? 3.193 -0.655 -7.448 1.00 97.44 92 ALA A C 1
ATOM 686 O O . ALA A 1 92 ? 2.781 0.302 -8.098 1.00 97.44 92 ALA A O 1
ATOM 687 N N . ALA A 1 93 ? 2.786 -0.896 -6.199 1.00 96.00 93 ALA A N 1
ATOM 688 C CA . ALA A 1 93 ? 1.846 -0.041 -5.477 1.00 96.00 93 ALA A CA 1
ATOM 689 C C . ALA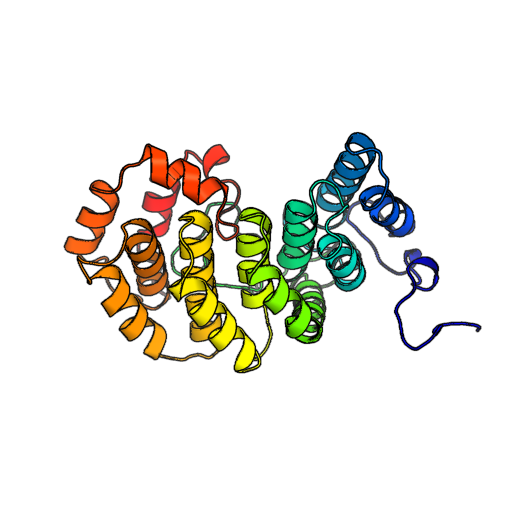 A 1 93 ? 2.440 1.341 -5.157 1.00 96.00 93 ALA A C 1
ATOM 691 O O . ALA A 1 93 ? 1.764 2.360 -5.287 1.00 96.00 93 ALA A O 1
ATOM 692 N N . GLU A 1 94 ? 3.717 1.386 -4.783 1.00 94.25 94 GLU A N 1
ATOM 693 C CA . GLU A 1 94 ? 4.474 2.609 -4.491 1.00 94.25 94 GLU A CA 1
ATOM 694 C C . GLU A 1 94 ? 4.580 3.531 -5.700 1.00 94.25 94 GLU A C 1
ATOM 696 O O . GLU A 1 94 ? 4.582 4.749 -5.547 1.00 94.25 94 GLU A O 1
ATOM 701 N N . ALA A 1 95 ? 4.590 2.973 -6.915 1.00 94.25 95 ALA A N 1
ATOM 702 C CA . ALA A 1 95 ? 4.572 3.763 -8.140 1.00 94.25 95 ALA A CA 1
ATOM 703 C C . ALA A 1 95 ? 3.412 4.778 -8.154 1.00 94.25 95 ALA A C 1
ATOM 705 O O . ALA A 1 95 ? 3.600 5.904 -8.619 1.00 94.25 95 ALA A O 1
ATOM 706 N N . GLY A 1 96 ? 2.251 4.383 -7.612 1.00 92.62 96 GLY A N 1
ATOM 707 C CA . GLY A 1 96 ? 1.030 5.186 -7.522 1.00 92.62 96 GLY A CA 1
ATOM 708 C C . GLY A 1 96 ? 0.876 6.016 -6.245 1.00 92.62 96 GLY A C 1
ATOM 709 O O . GLY A 1 96 ? -0.108 6.745 -6.147 1.00 92.62 96 GLY A O 1
ATOM 710 N N . HIS A 1 97 ? 1.812 5.928 -5.296 1.00 90.38 97 HIS A N 1
ATOM 711 C CA . HIS A 1 97 ? 1.786 6.681 -4.041 1.00 90.38 97 HIS A CA 1
ATOM 712 C C . HIS A 1 97 ? 2.883 7.749 -3.999 1.00 90.38 97 HIS A C 1
ATOM 714 O O . HIS A 1 97 ? 3.981 7.578 -4.542 1.00 90.38 97 HIS A O 1
ATOM 720 N N . ARG A 1 98 ? 2.635 8.838 -3.276 1.00 86.88 98 ARG A N 1
ATOM 721 C CA . ARG A 1 98 ? 3.697 9.702 -2.753 1.00 86.88 98 ARG A CA 1
ATOM 722 C C . ARG A 1 98 ? 4.500 8.976 -1.677 1.00 86.88 98 ARG A C 1
ATOM 724 O O . ARG A 1 98 ? 4.090 7.933 -1.183 1.00 86.88 98 ARG A O 1
ATOM 731 N N . ASN A 1 99 ? 5.653 9.523 -1.313 1.00 80.50 99 ASN A N 1
ATOM 732 C CA . ASN A 1 99 ? 6.399 8.992 -0.177 1.00 80.50 99 ASN A CA 1
ATOM 733 C C . ASN A 1 99 ? 5.884 9.560 1.152 1.00 80.50 99 ASN A C 1
ATOM 735 O O . ASN A 1 99 ? 5.650 10.765 1.260 1.00 80.50 99 ASN A O 1
ATOM 739 N N . HIS A 1 100 ? 5.802 8.699 2.163 1.00 73.56 100 HIS A N 1
ATOM 740 C CA . HIS A 1 100 ? 5.327 8.997 3.514 1.00 73.56 100 HIS A CA 1
ATOM 741 C C . HIS A 1 100 ? 6.483 9.259 4.519 1.00 73.56 100 HIS A C 1
ATOM 743 O O . HIS A 1 100 ? 6.270 9.845 5.582 1.00 73.56 100 HIS A O 1
ATOM 749 N N . PHE A 1 101 ? 7.725 8.840 4.203 1.00 69.75 101 PHE A N 1
ATOM 750 C CA . PHE A 1 101 ? 8.973 9.030 4.991 1.00 69.75 101 PHE A CA 1
ATOM 751 C C . PHE A 1 101 ? 8.915 8.694 6.502 1.00 69.75 101 PHE A C 1
ATOM 753 O O . PHE A 1 101 ? 9.816 9.078 7.261 1.00 69.75 101 PHE A O 1
ATOM 760 N N . GLY A 1 102 ? 7.865 8.007 6.954 1.00 73.06 102 GLY A N 1
ATOM 761 C CA . GLY A 1 102 ? 7.618 7.725 8.367 1.00 73.06 102 GLY A CA 1
ATOM 762 C C . GLY A 1 102 ? 7.335 8.969 9.209 1.00 73.06 102 GLY A C 1
ATOM 763 O O . GLY A 1 102 ? 7.569 8.948 10.415 1.00 73.06 102 GLY A O 1
ATOM 764 N N . THR A 1 103 ? 6.882 10.070 8.603 1.00 76.06 103 THR A N 1
ATOM 765 C CA . THR A 1 103 ? 6.618 11.338 9.316 1.00 76.06 103 THR A CA 1
ATOM 766 C C . THR A 1 103 ? 5.196 11.851 9.167 1.00 76.06 103 THR A C 1
ATOM 768 O O . THR A 1 103 ? 4.861 12.870 9.768 1.00 76.06 103 THR A O 1
ATOM 771 N N . ASP A 1 104 ? 4.378 11.152 8.390 1.00 84.12 104 ASP A N 1
ATOM 772 C CA . ASP A 1 104 ? 3.012 11.552 8.091 1.00 84.12 104 ASP A CA 1
ATOM 773 C C . ASP A 1 104 ? 2.158 11.805 9.329 1.00 84.12 104 ASP A C 1
ATOM 775 O O . ASP A 1 104 ? 2.086 10.989 10.256 1.00 84.12 104 ASP A O 1
ATOM 779 N N . GLY A 1 105 ? 1.479 12.950 9.306 1.00 88.19 105 GLY A N 1
ATOM 780 C CA . GLY A 1 105 ? 0.429 13.291 10.245 1.00 88.19 105 GLY A CA 1
ATOM 781 C C . GLY A 1 105 ? -0.951 12.880 9.741 1.00 88.19 105 GLY A C 1
ATOM 782 O O . GLY A 1 105 ? -1.124 12.240 8.703 1.00 88.19 105 GLY A O 1
ATOM 783 N N . ARG A 1 106 ? -1.976 13.308 10.480 1.00 89.75 106 ARG A N 1
ATOM 784 C CA . ARG A 1 106 ? -3.388 13.031 10.159 1.00 89.75 106 ARG A CA 1
ATOM 785 C C . ARG A 1 106 ? -3.816 13.537 8.787 1.00 89.75 106 ARG A C 1
ATOM 787 O O . ARG A 1 106 ? -4.704 12.960 8.178 1.00 89.75 106 ARG A O 1
ATOM 794 N N . THR A 1 107 ? -3.225 14.639 8.337 1.00 86.44 107 THR A N 1
ATOM 795 C CA . THR A 1 107 ? -3.534 15.246 7.042 1.00 86.44 107 THR A CA 1
ATOM 796 C C . THR A 1 107 ? -2.877 14.514 5.887 1.00 86.44 107 THR A C 1
ATOM 798 O O . THR A 1 107 ? -3.347 14.666 4.766 1.00 86.44 107 THR A O 1
ATOM 801 N N . ASP A 1 108 ? -1.837 13.720 6.155 1.00 86.31 108 ASP A N 1
ATOM 802 C CA . ASP A 1 108 ? -0.887 13.280 5.136 1.00 86.31 108 ASP A CA 1
ATOM 803 C C . ASP A 1 108 ? -0.971 11.764 4.900 1.00 86.31 108 ASP A C 1
ATOM 805 O O . ASP A 1 108 ? -0.793 11.319 3.768 1.00 86.31 108 ASP A O 1
ATOM 809 N N . LEU A 1 109 ? -1.317 10.974 5.928 1.00 89.56 109 LEU A N 1
ATOM 810 C CA . LEU A 1 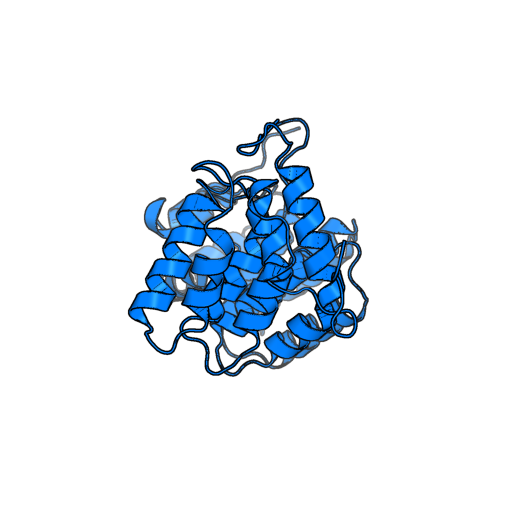109 ? -1.288 9.502 5.887 1.00 89.56 109 LEU A CA 1
ATOM 811 C C . LEU A 1 109 ? -2.059 8.889 4.705 1.00 89.56 109 LEU A C 1
ATOM 813 O O . LEU A 1 109 ? -1.644 7.874 4.155 1.00 89.56 109 LEU A O 1
ATOM 817 N N . PHE A 1 110 ? -3.184 9.495 4.317 1.00 90.50 110 PHE A N 1
ATOM 818 C CA . PHE A 1 110 ? -4.018 9.032 3.201 1.00 90.50 110 PHE A CA 1
ATOM 819 C C . PHE A 1 110 ? -3.904 9.890 1.939 1.00 90.50 110 PHE A C 1
ATOM 821 O O . PHE A 1 110 ? -4.632 9.656 0.974 1.00 90.50 110 PHE A O 1
ATOM 828 N N . GLN A 1 111 ? -3.011 10.880 1.917 1.00 85.50 111 GLN A N 1
ATOM 829 C CA . GLN A 1 111 ? -2.720 11.601 0.683 1.00 85.50 111 GLN A CA 1
ATOM 830 C C . GLN A 1 111 ? -1.962 10.676 -0.265 1.00 85.50 111 GLN A C 1
ATOM 832 O O . GLN A 1 111 ? -0.848 10.249 0.032 1.00 85.50 111 GLN A O 1
ATOM 837 N N . VAL A 1 112 ? -2.580 10.380 -1.408 1.00 80.81 112 VAL A N 1
ATOM 838 C CA . VAL A 1 112 ? -2.038 9.452 -2.410 1.00 80.81 112 VAL A CA 1
ATOM 839 C C . VAL A 1 112 ? -1.000 10.129 -3.299 1.00 80.81 112 VAL A C 1
ATOM 841 O O . VAL A 1 112 ? -0.025 9.496 -3.686 1.00 80.81 112 VAL A O 1
ATOM 844 N N . THR A 1 113 ? -1.180 11.410 -3.611 1.00 81.44 113 THR A N 1
ATOM 845 C CA . THR A 1 113 ? -0.287 12.175 -4.490 1.00 81.44 113 THR A CA 1
ATOM 846 C C . THR A 1 113 ? 0.340 13.339 -3.748 1.00 81.44 113 THR A C 1
ATOM 848 O O . THR A 1 113 ? -0.259 13.870 -2.814 1.00 81.44 113 THR A O 1
ATOM 851 N N . ASP A 1 114 ? 1.529 13.748 -4.183 1.00 76.56 114 ASP A N 1
ATOM 852 C CA . ASP A 1 114 ? 2.142 14.985 -3.700 1.00 76.56 114 ASP A CA 1
ATOM 853 C C . ASP A 1 114 ? 1.276 16.204 -4.066 1.00 76.56 114 ASP A C 1
ATOM 855 O O . ASP A 1 114 ? 0.548 16.175 -5.067 1.00 76.56 114 ASP A O 1
ATOM 859 N N . ASP A 1 115 ? 1.359 17.267 -3.260 1.00 70.88 115 ASP A N 1
ATOM 860 C CA . ASP A 1 115 ? 0.719 18.545 -3.575 1.00 70.88 115 ASP A CA 1
ATOM 861 C C . ASP A 1 115 ? 1.274 19.065 -4.918 1.00 70.88 115 ASP A C 1
ATOM 863 O O . ASP A 1 115 ? 2.495 19.197 -5.058 1.00 70.88 115 ASP A O 1
ATOM 867 N N . PRO A 1 116 ? 0.424 19.354 -5.924 1.00 62.94 116 PRO A N 1
ATOM 868 C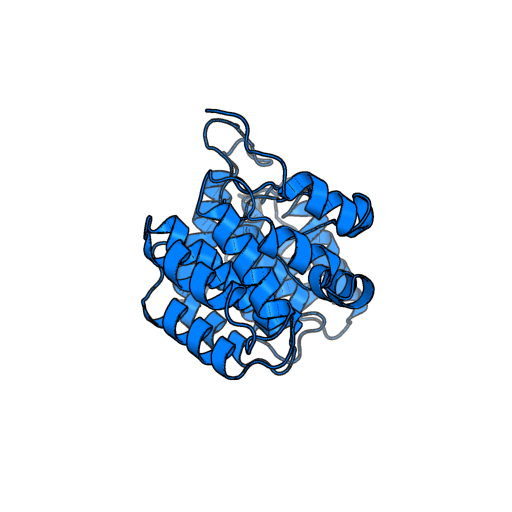 CA . PRO A 1 116 ? 0.871 19.921 -7.193 1.00 62.94 116 PRO A CA 1
ATOM 869 C C . PRO A 1 116 ? 1.687 21.216 -7.048 1.00 62.94 116 PRO A C 1
ATOM 871 O O . PRO A 1 116 ? 2.517 21.501 -7.917 1.00 62.94 116 PRO A O 1
ATOM 874 N N . ASP A 1 117 ? 1.462 21.981 -5.975 1.00 64.88 117 ASP A N 1
ATOM 875 C CA . ASP A 1 117 ? 2.170 23.226 -5.675 1.00 64.88 117 ASP A CA 1
ATOM 876 C C . ASP A 1 117 ? 3.539 22.974 -5.002 1.00 64.88 117 ASP A C 1
ATOM 878 O O . ASP A 1 117 ? 4.467 23.778 -5.151 1.00 64.88 117 ASP A O 1
ATOM 882 N N . GLU A 1 118 ? 3.728 21.823 -4.344 1.00 66.75 118 GLU A N 1
ATOM 883 C CA . GLU A 1 118 ? 5.035 21.323 -3.903 1.00 66.75 118 GLU A CA 1
ATOM 884 C C . GLU A 1 118 ? 5.729 20.611 -5.070 1.00 66.75 118 GLU A C 1
ATOM 886 O O . GLU A 1 118 ? 5.758 19.386 -5.155 1.00 66.75 118 GLU A O 1
ATOM 891 N N . LEU A 1 119 ? 6.271 21.393 -6.008 1.00 64.44 119 LEU A N 1
ATOM 892 C CA . LEU A 1 119 ? 6.800 20.925 -7.294 1.00 64.44 119 LEU A CA 1
ATOM 893 C C . LEU A 1 119 ? 7.941 19.884 -7.155 1.00 64.44 119 LEU A C 1
ATOM 895 O O . LEU A 1 119 ? 9.125 20.199 -7.301 1.00 64.44 119 LEU A O 1
ATOM 899 N N . LYS A 1 120 ? 7.597 18.617 -6.904 1.00 73.88 120 LYS A N 1
ATOM 900 C CA . LYS A 1 120 ? 8.513 17.478 -6.975 1.00 73.88 120 LYS A CA 1
ATOM 901 C C . LYS A 1 120 ? 8.667 17.073 -8.425 1.00 73.88 120 LYS A C 1
ATOM 903 O O . LYS A 1 120 ? 7.687 16.819 -9.123 1.00 73.88 120 LYS A O 1
ATOM 908 N N . ILE A 1 121 ? 9.911 17.026 -8.867 1.00 75.25 121 ILE A N 1
ATOM 909 C CA . ILE A 1 121 ? 10.275 16.798 -10.255 1.00 75.25 121 ILE A CA 1
ATOM 910 C C . ILE A 1 121 ? 11.053 15.487 -10.354 1.00 75.25 121 ILE A C 1
ATOM 912 O O . ILE A 1 121 ? 11.972 15.262 -9.569 1.00 75.25 121 ILE A O 1
ATOM 916 N N . ASP A 1 122 ? 10.673 14.635 -11.303 1.00 73.88 122 ASP A N 1
ATOM 917 C CA . ASP A 1 122 ? 11.411 13.417 -11.639 1.00 73.88 122 ASP A CA 1
ATOM 918 C C . ASP A 1 122 ? 12.699 13.729 -12.426 1.00 73.88 122 ASP A C 1
ATOM 920 O O . ASP A 1 122 ? 12.958 14.873 -12.821 1.00 73.88 122 ASP A O 1
ATOM 924 N N . GLY A 1 123 ? 13.513 12.710 -12.709 1.00 66.25 123 GLY A N 1
ATOM 925 C CA . GLY A 1 123 ? 14.769 12.854 -13.447 1.00 66.25 123 GLY A CA 1
ATOM 926 C C . GLY A 1 123 ? 14.638 13.463 -14.854 1.00 66.25 123 GLY A C 1
ATOM 927 O O . GLY A 1 123 ? 15.651 13.842 -15.445 1.00 66.25 123 GLY A O 1
ATOM 928 N N . TYR A 1 124 ? 13.420 13.601 -15.393 1.00 68.81 124 TYR A N 1
ATOM 929 C CA . TYR A 1 124 ? 13.138 14.179 -16.709 1.00 68.81 124 TYR A CA 1
ATOM 930 C C . TYR A 1 124 ? 12.565 15.602 -16.658 1.00 68.81 124 TYR A C 1
ATOM 932 O O . TYR A 1 124 ? 12.209 16.172 -17.697 1.00 68.81 124 TYR A O 1
ATOM 940 N N . GLY A 1 125 ? 12.443 16.206 -15.476 1.00 74.88 125 GLY A N 1
ATOM 941 C CA . GLY A 1 125 ? 11.818 17.521 -15.373 1.00 74.88 125 GLY A CA 1
ATOM 942 C C . GLY A 1 125 ? 10.286 17.468 -15.316 1.00 74.88 125 GLY A C 1
ATOM 943 O O . GLY A 1 125 ? 9.646 18.499 -15.534 1.00 74.88 125 GLY A O 1
ATOM 944 N N . ARG A 1 126 ? 9.675 16.290 -15.107 1.00 77.56 126 ARG A N 1
ATOM 945 C CA . ARG A 1 126 ? 8.215 16.130 -15.033 1.00 77.56 126 ARG A CA 1
ATOM 946 C C . ARG A 1 126 ? 7.740 16.181 -13.582 1.00 77.56 126 ARG A C 1
ATOM 948 O O . ARG A 1 126 ? 8.402 15.613 -12.720 1.00 77.56 126 ARG A O 1
ATOM 955 N N . PRO A 1 127 ? 6.584 16.802 -13.301 1.00 81.75 127 PRO A N 1
ATOM 956 C CA . PRO A 1 127 ? 5.948 16.688 -11.995 1.00 81.75 127 PRO A CA 1
ATOM 957 C C . PRO A 1 127 ? 5.713 15.221 -11.614 1.00 81.75 127 PRO A C 1
ATOM 959 O O . PRO A 1 127 ? 5.060 14.488 -12.360 1.00 81.75 127 PRO A O 1
ATOM 962 N N . ALA A 1 128 ? 6.203 14.802 -10.447 1.00 82.44 128 ALA A N 1
ATOM 963 C CA . ALA A 1 128 ? 6.084 13.432 -9.940 1.00 82.44 128 ALA A CA 1
ATOM 964 C C . ALA A 1 128 ? 4.619 12.965 -9.850 1.00 82.44 128 ALA A C 1
ATOM 966 O O . ALA A 1 128 ? 4.317 11.795 -10.087 1.00 82.44 128 ALA A O 1
ATOM 967 N N . VAL A 1 129 ? 3.697 13.904 -9.610 1.00 85.81 129 VAL A N 1
ATOM 968 C CA . VAL A 1 129 ? 2.247 13.668 -9.614 1.00 85.81 129 VAL A CA 1
ATOM 969 C C . VAL A 1 129 ? 1.734 13.088 -10.937 1.00 85.81 129 VAL A C 1
ATOM 971 O O . VAL A 1 129 ? 0.804 12.286 -10.930 1.00 85.81 129 VAL A O 1
ATOM 974 N N . TRP A 1 130 ? 2.346 13.411 -12.083 1.00 87.81 130 TRP A N 1
ATOM 975 C CA . TRP A 1 130 ? 1.954 12.818 -13.370 1.00 87.81 130 TRP A CA 1
ATOM 976 C C . TRP A 1 130 ? 2.374 11.354 -13.474 1.00 87.81 130 TRP A C 1
ATOM 978 O O . TRP A 1 130 ? 1.618 10.530 -13.986 1.00 87.81 130 TRP A O 1
ATOM 988 N N . THR A 1 131 ? 3.556 11.020 -12.958 1.00 88.50 131 THR A N 1
ATOM 989 C CA . THR A 1 131 ? 4.032 9.636 -12.884 1.00 88.50 131 THR A CA 1
ATOM 990 C C . THR A 1 131 ? 3.155 8.813 -11.944 1.00 88.50 131 THR A C 1
ATOM 992 O O . THR A 1 131 ? 2.732 7.717 -12.309 1.00 88.50 131 THR A O 1
ATOM 995 N N . GLN A 1 132 ? 2.820 9.364 -10.772 1.00 90.50 132 GLN A N 1
ATOM 996 C CA . GLN A 1 132 ? 1.888 8.747 -9.826 1.00 90.50 132 GLN A CA 1
ATOM 997 C C . GLN A 1 132 ? 0.533 8.508 -10.495 1.00 90.50 132 GLN A C 1
ATOM 999 O O . GLN A 1 132 ? 0.056 7.379 -10.521 1.00 90.50 132 GLN A O 1
ATOM 1004 N N . GLN A 1 133 ? -0.045 9.531 -11.127 1.00 92.12 133 GLN A N 1
ATOM 1005 C CA . GLN A 1 133 ? -1.311 9.424 -11.853 1.00 92.12 133 GLN A CA 1
ATOM 1006 C C . GLN A 1 133 ? -1.289 8.301 -12.906 1.00 92.12 133 GLN A C 1
ATOM 1008 O O . GLN A 1 133 ? -2.197 7.472 -12.930 1.00 92.12 133 GLN A O 1
ATOM 1013 N N . ALA A 1 134 ? -0.238 8.218 -13.727 1.00 92.38 134 ALA A N 1
ATOM 1014 C CA . ALA A 1 134 ? -0.106 7.165 -14.736 1.00 92.38 134 ALA A CA 1
ATOM 1015 C C . ALA A 1 134 ? -0.034 5.757 -14.114 1.00 92.38 134 ALA A C 1
ATOM 1017 O O . ALA A 1 134 ? -0.677 4.826 -14.599 1.00 92.38 134 ALA A O 1
ATOM 1018 N N . ALA A 1 135 ? 0.706 5.589 -13.014 1.00 94.81 135 ALA A N 1
ATOM 1019 C CA . ALA A 1 135 ? 0.758 4.321 -12.289 1.00 94.81 135 ALA A CA 1
ATOM 1020 C C . ALA A 1 135 ? -0.610 3.937 -11.698 1.00 94.81 135 ALA A C 1
ATOM 1022 O O . ALA A 1 135 ? -1.032 2.785 -11.802 1.00 94.81 135 ALA A O 1
ATOM 1023 N N . ARG A 1 136 ? -1.338 4.907 -11.133 1.00 94.50 136 ARG A N 1
ATOM 1024 C CA . ARG A 1 136 ? -2.684 4.708 -10.577 1.00 94.50 136 ARG A CA 1
ATOM 1025 C C . ARG A 1 136 ? -3.691 4.260 -11.632 1.00 94.50 136 ARG A C 1
ATOM 1027 O O . ARG A 1 136 ? -4.536 3.413 -11.347 1.00 94.50 136 ARG A O 1
ATOM 1034 N N . GLU A 1 137 ? -3.604 4.787 -12.851 1.00 94.69 137 GLU A N 1
ATOM 1035 C CA . GLU A 1 137 ? -4.450 4.356 -13.973 1.00 94.69 137 GLU A CA 1
ATOM 1036 C C . GLU A 1 137 ? -4.240 2.872 -14.295 1.00 94.69 137 GLU A C 1
ATOM 1038 O O . GLU A 1 137 ? -5.214 2.132 -14.444 1.00 94.69 137 GLU A O 1
ATOM 1043 N N . VAL A 1 138 ? -2.986 2.410 -14.306 1.00 95.31 138 VAL A N 1
ATOM 1044 C CA . VAL A 1 138 ? -2.660 0.989 -14.494 1.00 95.31 138 VAL A CA 1
ATOM 1045 C C . VAL A 1 138 ? -3.171 0.143 -13.327 1.00 95.31 138 VAL A C 1
ATOM 1047 O O . VAL A 1 138 ? -3.838 -0.863 -13.554 1.00 95.31 138 VAL A O 1
ATOM 1050 N N . LEU A 1 139 ? -2.913 0.553 -12.081 1.00 95.75 139 LEU A N 1
ATOM 1051 C CA . LEU A 1 139 ? -3.377 -0.164 -10.884 1.00 95.75 139 LEU A CA 1
ATOM 1052 C C . LEU A 1 139 ? -4.909 -0.292 -10.861 1.00 95.75 139 LEU A C 1
ATOM 1054 O O . LEU A 1 139 ? -5.446 -1.333 -10.488 1.00 95.75 139 LEU A O 1
ATOM 1058 N N . THR A 1 140 ? -5.614 0.742 -11.326 1.00 95.25 140 THR A N 1
ATOM 1059 C CA . THR A 1 140 ? -7.076 0.735 -11.473 1.00 95.25 140 THR A CA 1
ATOM 1060 C C . THR A 1 140 ? -7.526 -0.234 -12.563 1.00 95.25 140 THR A C 1
ATOM 1062 O O . THR A 1 140 ? -8.459 -1.008 -12.348 1.00 95.25 140 THR A O 1
ATOM 1065 N N . ALA A 1 141 ? -6.867 -0.222 -13.725 1.00 94.62 141 ALA A N 1
ATOM 1066 C CA . ALA A 1 141 ? -7.177 -1.132 -14.825 1.00 94.62 141 ALA A CA 1
ATOM 1067 C C . ALA A 1 141 ? -6.951 -2.608 -14.442 1.00 94.62 141 ALA A C 1
ATOM 1069 O O . ALA A 1 141 ? -7.713 -3.478 -14.859 1.00 94.62 141 ALA A O 1
ATOM 1070 N N . GLU A 1 142 ? -5.961 -2.876 -13.589 1.00 95.50 142 GLU A N 1
ATOM 1071 C CA . GLU A 1 142 ? -5.598 -4.214 -13.104 1.00 95.50 142 GLU A CA 1
ATOM 1072 C C . GLU A 1 142 ? -6.272 -4.595 -11.771 1.00 95.50 142 GLU A C 1
ATOM 1074 O O . GLU A 1 142 ? -5.921 -5.603 -11.145 1.00 95.50 142 GLU A O 1
ATOM 1079 N N . ALA A 1 143 ? -7.287 -3.839 -11.331 1.00 96.25 143 ALA A N 1
ATOM 1080 C CA . ALA A 1 143 ? -7.974 -4.067 -10.058 1.00 96.25 143 ALA A CA 1
ATOM 1081 C C . ALA A 1 143 ? -8.502 -5.504 -9.911 1.00 96.25 143 ALA A C 1
ATOM 1083 O O . ALA A 1 143 ? -8.423 -6.083 -8.831 1.00 96.25 143 ALA A O 1
ATOM 1084 N N . ALA A 1 144 ? -8.980 -6.123 -10.994 1.00 96.44 144 ALA A N 1
ATOM 1085 C CA . ALA A 1 144 ? -9.465 -7.503 -10.968 1.00 96.44 144 ALA A CA 1
ATOM 1086 C C . ALA A 1 144 ? -8.375 -8.519 -10.583 1.00 96.44 144 ALA A C 1
ATOM 1088 O O . ALA A 1 144 ? -8.667 -9.514 -9.920 1.00 96.44 144 ALA A O 1
ATOM 1089 N N . MET A 1 145 ? -7.123 -8.294 -10.989 1.00 96.94 145 MET A N 1
ATOM 1090 C CA . MET A 1 145 ? -6.001 -9.143 -10.594 1.00 96.94 145 MET A CA 1
ATOM 1091 C C . MET A 1 145 ? -5.592 -8.868 -9.146 1.00 96.94 145 MET A C 1
ATOM 1093 O O . MET A 1 145 ? -5.426 -9.814 -8.378 1.00 96.94 145 MET A O 1
ATOM 1097 N N . LEU A 1 146 ? -5.509 -7.596 -8.749 1.00 98.19 146 LEU A N 1
ATOM 1098 C CA . LEU A 1 146 ? -5.208 -7.202 -7.370 1.00 98.19 146 LEU A CA 1
ATOM 1099 C C . LEU A 1 146 ? -6.246 -7.742 -6.370 1.00 98.19 146 LEU A C 1
ATOM 1101 O O . LEU A 1 146 ? -5.879 -8.211 -5.297 1.00 98.19 146 LEU A O 1
ATOM 1105 N N . ILE A 1 147 ? -7.530 -7.767 -6.744 1.00 98.56 147 ILE A N 1
ATOM 1106 C CA . ILE A 1 147 ? -8.605 -8.377 -5.949 1.00 98.56 147 ILE A CA 1
ATOM 1107 C C . ILE A 1 147 ? -8.330 -9.864 -5.690 1.00 98.56 147 ILE A C 1
ATOM 1109 O O . ILE A 1 147 ? -8.555 -10.326 -4.578 1.00 98.56 147 ILE A O 1
ATOM 1113 N N . ARG A 1 148 ? -7.803 -10.621 -6.664 1.00 98.31 148 ARG A N 1
ATOM 1114 C CA . ARG A 1 148 ? -7.447 -12.038 -6.446 1.00 98.31 148 ARG A CA 1
ATOM 1115 C C . ARG A 1 148 ? -6.295 -12.192 -5.453 1.00 98.31 148 ARG A C 1
ATOM 1117 O O . ARG A 1 148 ? -6.290 -13.140 -4.676 1.00 98.31 148 ARG A O 1
ATOM 1124 N N . LEU A 1 149 ? -5.344 -11.256 -5.456 1.00 98.56 149 LEU A N 1
ATOM 1125 C CA . LEU A 1 149 ? -4.213 -11.251 -4.523 1.00 98.56 149 LEU A CA 1
ATOM 1126 C C . LEU A 1 149 ? -4.628 -10.927 -3.080 1.00 98.56 149 LEU A C 1
ATOM 1128 O O . LEU A 1 149 ? -3.866 -11.200 -2.155 1.00 98.56 149 LEU A O 1
ATOM 1132 N N . LEU A 1 150 ? -5.849 -10.427 -2.852 1.00 98.69 150 LEU A N 1
ATOM 1133 C CA . LEU A 1 150 ? -6.401 -10.333 -1.500 1.00 98.69 150 LEU A CA 1
ATOM 1134 C C . LEU A 1 150 ? -6.615 -11.706 -0.859 1.00 98.69 150 LEU A C 1
ATOM 1136 O O . LEU A 1 150 ? -6.679 -11.760 0.357 1.00 98.69 150 LEU A O 1
ATOM 1140 N N . ASP A 1 151 ? -6.688 -12.802 -1.615 1.00 98.25 151 ASP A N 1
ATOM 1141 C CA . ASP A 1 151 ? -6.837 -14.162 -1.073 1.00 98.25 151 ASP A CA 1
ATOM 1142 C C . ASP A 1 151 ? -5.532 -14.975 -1.121 1.00 98.25 151 ASP A C 1
ATOM 1144 O O . ASP A 1 151 ? -5.537 -16.199 -0.978 1.00 98.25 151 ASP A O 1
ATOM 1148 N N . ASP A 1 152 ? -4.395 -14.300 -1.304 1.00 98.50 152 ASP A N 1
ATOM 1149 C CA . ASP A 1 152 ? -3.091 -14.944 -1.396 1.00 98.50 152 ASP A CA 1
ATOM 1150 C C . ASP A 1 152 ? -2.685 -15.654 -0.087 1.00 98.50 152 ASP A C 1
ATOM 1152 O O . ASP A 1 152 ? -2.915 -15.111 1.001 1.00 98.50 152 ASP A O 1
ATOM 1156 N N . PRO A 1 153 ? -2.039 -16.839 -0.133 1.00 97.31 153 PRO A N 1
ATOM 1157 C CA . PRO A 1 153 ? -1.545 -17.499 1.076 1.00 97.31 153 PRO A CA 1
ATOM 1158 C C . PRO A 1 153 ? -0.511 -16.661 1.845 1.00 97.31 153 PRO A C 1
ATOM 1160 O O . PRO A 1 153 ? -0.453 -16.750 3.073 1.00 97.31 153 PRO A O 1
ATOM 1163 N N . ASN A 1 154 ? 0.282 -15.829 1.161 1.00 97.88 154 ASN A N 1
ATOM 1164 C CA . ASN A 1 154 ? 1.244 -14.937 1.798 1.00 97.88 154 ASN A CA 1
ATOM 1165 C C . ASN A 1 154 ? 0.538 -13.665 2.300 1.00 97.88 154 ASN A C 1
ATOM 1167 O O . ASN A 1 154 ? -0.017 -12.892 1.520 1.00 97.88 154 ASN A O 1
ATOM 1171 N N . SER A 1 155 ? 0.588 -13.417 3.610 1.00 98.06 155 SER A N 1
ATOM 1172 C CA . SER A 1 155 ? -0.029 -12.239 4.229 1.00 98.06 155 SER A CA 1
ATOM 1173 C C . SER A 1 155 ? 0.537 -10.914 3.722 1.00 98.06 155 SER A C 1
ATOM 1175 O O . SER A 1 155 ? -0.225 -9.965 3.561 1.00 98.06 155 SER A O 1
ATOM 1177 N N . LEU A 1 156 ? 1.832 -10.842 3.406 1.00 97.81 156 LEU A N 1
ATOM 1178 C CA . LEU A 1 156 ? 2.442 -9.623 2.868 1.00 97.81 156 LEU A CA 1
ATOM 1179 C C . LEU A 1 156 ? 1.929 -9.311 1.457 1.00 97.81 156 LEU A C 1
ATOM 1181 O O . LEU A 1 156 ? 1.721 -8.148 1.123 1.00 97.81 156 LEU A O 1
ATOM 1185 N N . VAL A 1 157 ? 1.631 -10.338 0.650 1.00 98.62 157 VAL A N 1
ATOM 1186 C CA . VAL A 1 157 ? 0.964 -10.147 -0.649 1.00 98.62 157 VAL A CA 1
ATOM 1187 C C . VAL A 1 157 ? -0.443 -9.589 -0.440 1.00 98.62 157 VAL A C 1
ATOM 1189 O O . VAL A 1 157 ? -0.803 -8.619 -1.103 1.00 98.62 157 VAL A O 1
ATOM 1192 N N . ARG A 1 158 ? -1.214 -10.118 0.522 1.00 98.69 158 ARG A N 1
ATOM 1193 C CA . ARG A 1 158 ? -2.556 -9.590 0.837 1.00 98.69 158 ARG A CA 1
ATOM 1194 C C . ARG A 1 158 ? -2.516 -8.129 1.298 1.00 98.69 158 ARG A C 1
ATOM 1196 O O . ARG A 1 158 ? -3.331 -7.326 0.846 1.00 98.69 158 ARG A O 1
ATOM 1203 N N . ALA A 1 159 ? -1.567 -7.773 2.167 1.00 98.50 159 ALA A N 1
ATOM 1204 C CA . ALA A 1 159 ? -1.382 -6.401 2.645 1.00 98.50 159 ALA A CA 1
ATOM 1205 C C . ALA A 1 159 ? -1.019 -5.445 1.495 1.00 98.50 159 ALA A C 1
ATOM 1207 O O . ALA A 1 159 ? -1.658 -4.405 1.326 1.00 98.50 159 ALA A O 1
ATOM 1208 N N . ASN A 1 160 ? -0.065 -5.835 0.645 1.00 98.44 160 ASN A N 1
ATOM 1209 C CA . ASN A 1 160 ? 0.361 -5.022 -0.495 1.00 98.44 160 ASN A CA 1
ATOM 1210 C C . ASN A 1 160 ? -0.701 -4.955 -1.606 1.00 98.44 160 ASN A C 1
ATOM 1212 O O . ASN A 1 160 ? -0.790 -3.947 -2.300 1.00 98.44 160 ASN A O 1
ATOM 1216 N N . ALA A 1 161 ? -1.560 -5.969 -1.745 1.00 98.56 161 ALA A N 1
ATOM 1217 C CA . ALA A 1 161 ? -2.720 -5.919 -2.634 1.00 98.56 161 ALA A CA 1
ATOM 1218 C C . ALA A 1 161 ? -3.761 -4.897 -2.149 1.00 98.56 161 ALA A C 1
ATOM 1220 O O . ALA A 1 161 ? -4.269 -4.114 -2.951 1.00 98.56 161 ALA A O 1
ATOM 1221 N N . ALA A 1 162 ? -4.039 -4.849 -0.840 1.00 98.38 162 ALA A N 1
ATOM 1222 C CA . ALA A 1 162 ? -4.898 -3.820 -0.252 1.00 98.38 162 ALA A CA 1
ATOM 1223 C C . ALA A 1 162 ? -4.321 -2.407 -0.460 1.00 98.38 162 ALA A C 1
ATOM 1225 O O . ALA A 1 162 ? -5.067 -1.487 -0.789 1.00 98.38 162 ALA A O 1
ATOM 1226 N N . TYR A 1 163 ? -3.001 -2.252 -0.328 1.00 97.69 163 TYR A N 1
ATOM 1227 C CA . TYR A 1 163 ? -2.289 -0.998 -0.587 1.00 97.69 163 TYR A CA 1
ATOM 1228 C C . TYR A 1 163 ? -2.359 -0.568 -2.051 1.00 97.69 163 TYR A C 1
ATOM 1230 O O . TYR A 1 163 ? -2.752 0.556 -2.348 1.00 97.69 163 TYR A O 1
ATOM 1238 N N . ALA A 1 164 ? -2.088 -1.482 -2.984 1.00 97.50 164 ALA A N 1
ATOM 1239 C CA . ALA A 1 164 ? -2.230 -1.234 -4.415 1.00 97.50 164 ALA A CA 1
ATOM 1240 C C . ALA A 1 164 ? -3.656 -0.784 -4.778 1.00 97.50 164 ALA A C 1
ATOM 1242 O O . ALA A 1 164 ? -3.837 0.221 -5.465 1.00 97.50 164 ALA A O 1
ATOM 1243 N N . LEU A 1 165 ? -4.677 -1.484 -4.271 1.00 97.44 165 LEU A N 1
ATOM 1244 C CA . LEU A 1 165 ? -6.087 -1.153 -4.504 1.00 97.44 165 LEU A CA 1
ATOM 1245 C C . LEU A 1 165 ? -6.496 0.201 -3.913 1.00 97.44 165 LEU A C 1
ATOM 1247 O O . LEU A 1 165 ? -7.388 0.851 -4.460 1.00 97.44 165 LEU A O 1
ATOM 1251 N N . ALA A 1 166 ? -5.842 0.652 -2.840 1.00 95.56 166 ALA A N 1
ATOM 1252 C CA . ALA A 1 166 ? -6.124 1.944 -2.224 1.00 95.56 166 ALA A CA 1
ATOM 1253 C C . ALA A 1 166 ? -5.720 3.144 -3.099 1.00 95.56 166 ALA A C 1
ATOM 1255 O O . ALA A 1 166 ? -6.173 4.260 -2.852 1.00 95.56 166 ALA A O 1
ATOM 1256 N N . THR A 1 167 ? -4.913 2.923 -4.141 1.00 91.69 167 THR A N 1
ATOM 1257 C CA . THR A 1 167 ? -4.548 3.958 -5.124 1.00 91.69 167 THR A CA 1
ATOM 1258 C C . THR A 1 167 ? -5.550 4.122 -6.259 1.00 91.69 167 THR A C 1
ATOM 1260 O O . THR A 1 167 ? -5.428 5.065 -7.049 1.00 91.69 167 THR A O 1
ATOM 1263 N N . ALA A 1 168 ? -6.506 3.197 -6.388 1.00 88.44 168 ALA A N 1
ATOM 1264 C CA . ALA A 1 168 ? -7.374 3.126 -7.551 1.00 88.44 168 ALA A CA 1
ATOM 1265 C C . ALA A 1 168 ? -8.155 4.435 -7.745 1.00 88.44 168 ALA A C 1
ATOM 1267 O O . ALA A 1 168 ? -8.776 4.958 -6.822 1.00 88.44 168 ALA A O 1
ATOM 1268 N N . LEU A 1 169 ? -8.139 4.958 -8.967 1.00 84.00 169 LEU A N 1
ATOM 1269 C CA . LEU A 1 169 ? -8.838 6.177 -9.354 1.00 84.00 169 LEU A CA 1
ATOM 1270 C C . LEU A 1 169 ? -10.313 5.862 -9.560 1.00 84.00 169 LEU A C 1
ATOM 1272 O O . LEU A 1 169 ? -10.653 5.035 -10.402 1.00 84.00 169 LEU A O 1
ATOM 1276 N N . SER A 1 170 ? -11.197 6.538 -8.821 1.00 83.38 170 SER A N 1
ATOM 1277 C CA . SER A 1 170 ? -12.647 6.282 -8.879 1.00 83.38 170 SER A CA 1
ATOM 1278 C C . SER A 1 170 ? -12.973 4.775 -8.848 1.00 83.38 170 SER A C 1
ATOM 1280 O O . SER A 1 170 ? -13.550 4.258 -9.807 1.00 83.38 170 SER A O 1
ATOM 1282 N N . PRO A 1 171 ? -12.577 4.042 -7.784 1.00 81.38 171 PRO A N 1
ATOM 1283 C CA . PRO A 1 171 ? -12.494 2.590 -7.853 1.00 81.38 171 PRO A CA 1
ATOM 1284 C C . PRO A 1 171 ? -13.845 1.952 -8.209 1.00 81.38 171 PRO A C 1
ATOM 1286 O O . PRO A 1 171 ? -14.885 2.406 -7.716 1.00 81.38 171 PRO A O 1
ATOM 1289 N N . PRO A 1 172 ? -13.869 0.866 -8.990 1.00 83.69 172 PRO A N 1
ATOM 1290 C CA . PRO A 1 172 ? -15.088 0.090 -9.170 1.00 83.69 172 PRO A CA 1
ATOM 1291 C C . PRO A 1 172 ? -15.676 -0.343 -7.814 1.00 83.69 172 PRO A C 1
ATOM 1293 O O . PRO A 1 172 ? -14.917 -0.578 -6.864 1.00 83.69 172 PRO A O 1
ATOM 1296 N N . PRO A 1 173 ? -17.010 -0.477 -7.676 1.00 88.81 173 PRO A N 1
ATOM 1297 C CA . PRO A 1 173 ? -17.631 -0.955 -6.438 1.00 88.81 173 PRO A CA 1
ATOM 1298 C C . PRO A 1 173 ? -17.066 -2.299 -5.959 1.00 88.81 173 PRO A C 1
ATOM 1300 O O . PRO A 1 173 ? -17.018 -2.550 -4.752 1.00 88.81 173 PRO A O 1
ATOM 1303 N N . GLU A 1 174 ? -16.588 -3.137 -6.888 1.00 94.25 174 GLU A N 1
ATOM 1304 C CA . GLU A 1 174 ? -15.974 -4.430 -6.572 1.00 94.25 174 GLU A CA 1
ATOM 1305 C C . GLU A 1 174 ? -14.738 -4.307 -5.673 1.00 94.25 174 GLU A C 1
ATOM 1307 O O . GLU A 1 174 ? -14.527 -5.176 -4.834 1.00 94.25 174 GLU A O 1
ATOM 1312 N N . VAL A 1 175 ? -13.947 -3.233 -5.800 1.00 95.00 175 VAL A N 1
ATOM 1313 C CA . VAL A 1 175 ? -12.719 -3.039 -5.009 1.00 95.00 175 VAL A CA 1
ATOM 1314 C C . VAL A 1 175 ? -13.049 -2.947 -3.522 1.00 95.00 175 VAL A C 1
ATOM 1316 O O . VAL A 1 175 ? -12.526 -3.713 -2.712 1.00 95.00 175 VAL A O 1
ATOM 1319 N N . GLN A 1 176 ? -13.976 -2.057 -3.157 1.00 94.31 176 GLN A N 1
ATOM 1320 C CA . GLN A 1 176 ? -14.392 -1.914 -1.761 1.00 94.31 176 GLN A CA 1
ATOM 1321 C C . GLN A 1 176 ? -15.106 -3.168 -1.254 1.00 94.31 176 GLN A C 1
ATOM 1323 O O . GLN A 1 176 ? -14.891 -3.577 -0.113 1.00 94.31 176 GLN A O 1
ATOM 1328 N N . ALA A 1 177 ? -15.946 -3.787 -2.090 1.00 96.62 177 ALA A N 1
ATOM 1329 C CA . ALA A 1 177 ? -16.645 -5.014 -1.726 1.00 96.62 177 ALA A CA 1
ATOM 1330 C C . ALA A 1 177 ? -15.657 -6.152 -1.421 1.00 96.62 177 ALA A C 1
ATOM 1332 O O . ALA A 1 177 ? -15.802 -6.825 -0.402 1.00 96.62 177 ALA A O 1
ATOM 1333 N N . ALA A 1 178 ? -14.621 -6.320 -2.248 1.00 98.44 178 ALA A N 1
ATOM 1334 C CA . ALA A 1 178 ? -13.581 -7.325 -2.062 1.00 98.44 178 ALA A CA 1
ATOM 1335 C C . ALA A 1 178 ? -12.740 -7.067 -0.804 1.00 98.44 178 ALA A C 1
ATOM 1337 O O . ALA A 1 178 ? -12.537 -7.983 -0.009 1.00 98.44 178 ALA A O 1
ATOM 1338 N N . MET A 1 179 ? -12.317 -5.822 -0.560 1.00 98.38 179 MET A N 1
ATOM 1339 C CA . MET A 1 179 ? -11.576 -5.474 0.659 1.00 98.38 179 MET A CA 1
ATOM 1340 C C . MET A 1 179 ? -12.416 -5.705 1.924 1.00 98.38 179 MET A C 1
ATOM 1342 O O . MET A 1 179 ? -11.914 -6.258 2.903 1.00 98.38 179 MET A O 1
ATOM 1346 N N . ARG A 1 180 ? -13.713 -5.357 1.910 1.00 97.94 180 ARG A N 1
ATOM 1347 C CA . ARG A 1 180 ? -14.631 -5.646 3.028 1.00 97.94 180 ARG A CA 1
ATOM 1348 C C . ARG A 1 180 ? -14.844 -7.147 3.225 1.00 97.94 180 ARG A C 1
ATOM 1350 O O . ARG A 1 180 ? -14.842 -7.606 4.366 1.00 97.94 180 ARG A O 1
ATOM 1357 N N . ALA A 1 181 ? -14.997 -7.907 2.140 1.00 98.50 181 ALA A N 1
ATOM 1358 C CA . ALA A 1 181 ? -15.127 -9.359 2.200 1.00 98.50 181 ALA A CA 1
ATOM 1359 C C . ALA A 1 181 ? -13.875 -10.001 2.812 1.00 98.50 181 ALA A C 1
ATOM 1361 O O . ALA A 1 181 ? -13.997 -10.805 3.733 1.00 98.50 181 ALA A O 1
ATOM 1362 N N . ARG A 1 182 ? -12.677 -9.586 2.378 1.00 98.62 182 ARG A N 1
ATOM 1363 C CA . ARG A 1 182 ? -11.415 -10.064 2.952 1.00 98.62 182 ARG A CA 1
ATOM 1364 C C . ARG A 1 182 ? -11.270 -9.674 4.422 1.00 98.62 182 ARG A C 1
ATOM 1366 O O . ARG A 1 182 ? -10.874 -10.518 5.223 1.00 98.62 182 ARG A O 1
ATOM 1373 N N . LEU A 1 183 ? -11.631 -8.444 4.798 1.00 98.44 183 LEU A N 1
ATOM 1374 C CA . LEU A 1 183 ? -11.566 -7.967 6.186 1.00 98.44 183 LEU A CA 1
ATOM 1375 C C . LEU A 1 183 ? -12.431 -8.815 7.129 1.00 98.44 183 LEU A C 1
ATOM 1377 O O . LEU A 1 183 ? -12.018 -9.078 8.253 1.00 98.44 183 LEU A O 1
ATOM 1381 N N . ALA A 1 184 ? -13.594 -9.285 6.668 1.00 97.62 184 ALA A N 1
ATOM 1382 C CA . ALA A 1 184 ? -14.512 -10.089 7.477 1.00 97.62 184 ALA A CA 1
ATOM 1383 C C . ALA A 1 184 ? -13.956 -11.470 7.875 1.00 97.62 184 ALA A C 1
ATOM 1385 O O . ALA A 1 184 ? -14.427 -12.060 8.846 1.00 97.62 184 ALA A O 1
ATOM 1386 N N . VAL A 1 185 ? -12.979 -11.995 7.130 1.00 97.81 185 VAL A N 1
ATOM 1387 C CA . VAL A 1 185 ? -12.411 -13.340 7.333 1.00 97.81 185 VAL A CA 1
ATOM 1388 C C . VAL A 1 185 ? -10.896 -13.335 7.565 1.00 97.81 185 VAL A C 1
ATOM 1390 O O . VAL A 1 185 ? -10.290 -14.393 7.708 1.00 97.81 185 VAL A O 1
ATOM 1393 N N . GLU A 1 186 ? -10.241 -12.175 7.545 1.00 98.38 186 GLU A N 1
ATOM 1394 C CA . GLU A 1 186 ? -8.805 -12.063 7.798 1.00 98.38 186 GLU A CA 1
ATOM 1395 C C . GLU A 1 186 ? -8.484 -12.255 9.284 1.00 98.38 186 GLU A C 1
ATOM 1397 O O . GLU A 1 186 ? -9.173 -11.743 10.164 1.00 98.38 186 GLU A O 1
ATOM 1402 N N . THR A 1 187 ? -7.397 -12.970 9.561 1.00 96.50 187 THR A N 1
ATOM 1403 C CA . THR A 1 187 ? -6.936 -13.248 10.926 1.00 96.50 187 THR A CA 1
ATOM 1404 C C . THR A 1 187 ? -5.600 -12.589 11.239 1.00 96.50 187 THR A C 1
ATOM 1406 O O . THR A 1 187 ? -5.254 -12.449 12.409 1.00 96.50 187 THR A O 1
ATOM 1409 N N . TYR A 1 188 ? -4.832 -12.203 10.219 1.00 97.75 188 TYR A N 1
ATOM 1410 C CA . TYR A 1 188 ? -3.499 -11.645 10.381 1.00 97.75 188 TYR A CA 1
ATOM 1411 C C . TYR A 1 188 ? -3.549 -10.121 10.609 1.00 97.75 188 TYR A C 1
ATOM 1413 O O . TYR A 1 188 ? -4.038 -9.395 9.734 1.00 97.75 188 TYR A O 1
ATOM 1421 N N . PRO A 1 189 ? -3.056 -9.607 11.755 1.00 97.00 189 PRO A N 1
ATOM 1422 C CA . PRO A 1 189 ? -3.248 -8.206 12.133 1.00 97.00 189 PRO A CA 1
ATOM 1423 C C . PRO A 1 189 ? -2.724 -7.160 11.132 1.00 97.00 189 PRO A C 1
ATOM 1425 O O . PRO A 1 189 ? -3.495 -6.264 10.790 1.00 97.00 189 PRO A O 1
ATOM 1428 N N . PRO A 1 190 ? -1.503 -7.274 10.567 1.00 97.31 190 PRO A N 1
ATOM 1429 C CA . PRO A 1 190 ? -1.028 -6.335 9.541 1.00 97.31 190 PRO A CA 1
ATOM 1430 C C . PRO A 1 190 ? -1.949 -6.214 8.321 1.00 97.31 190 PRO A C 1
ATOM 1432 O O . PRO A 1 190 ? -2.145 -5.121 7.788 1.00 97.31 190 PRO A O 1
ATOM 1435 N N . VAL A 1 191 ? -2.574 -7.319 7.900 1.00 98.56 191 VAL A N 1
ATOM 1436 C CA . VAL A 1 191 ? -3.508 -7.313 6.764 1.00 98.56 191 VAL A CA 1
ATOM 1437 C C . VAL A 1 191 ? -4.824 -6.649 7.160 1.00 98.56 191 VAL A C 1
ATOM 1439 O O . VAL A 1 191 ? -5.347 -5.849 6.390 1.00 98.56 191 VAL A O 1
ATOM 1442 N N . ARG A 1 192 ? -5.344 -6.897 8.371 1.00 98.38 192 ARG A N 1
ATOM 1443 C CA . ARG A 1 192 ? -6.539 -6.188 8.866 1.00 98.38 192 ARG A CA 1
ATOM 1444 C C . ARG A 1 192 ? -6.305 -4.685 8.972 1.00 98.38 192 ARG A C 1
ATOM 1446 O O . ARG A 1 192 ? -7.168 -3.924 8.541 1.00 98.38 192 ARG A O 1
ATOM 1453 N N . ILE A 1 193 ? -5.141 -4.263 9.473 1.00 98.12 193 ILE A N 1
ATOM 1454 C CA . ILE A 1 193 ? -4.751 -2.847 9.506 1.00 98.12 193 ILE A CA 1
ATOM 1455 C C . ILE A 1 193 ? -4.742 -2.282 8.082 1.00 98.12 193 ILE A C 1
ATOM 1457 O O . ILE A 1 193 ? -5.441 -1.310 7.811 1.00 98.12 193 ILE A O 1
ATOM 1461 N N . SER A 1 194 ? -4.042 -2.941 7.156 1.00 98.31 194 SER A N 1
ATOM 1462 C CA . SER A 1 194 ? -3.942 -2.531 5.747 1.00 98.31 194 SER A CA 1
ATOM 1463 C C . SER A 1 194 ? -5.308 -2.409 5.058 1.00 98.31 194 SER A C 1
ATOM 1465 O O . SER A 1 194 ? -5.562 -1.450 4.334 1.00 98.31 194 SER A O 1
ATOM 1467 N N . LEU A 1 195 ? -6.227 -3.345 5.310 1.00 98.62 195 LEU A N 1
ATOM 1468 C CA . LEU A 1 195 ? -7.583 -3.317 4.754 1.00 98.62 195 LEU A CA 1
ATOM 1469 C C . LEU A 1 195 ? -8.416 -2.159 5.309 1.00 98.62 195 LEU A C 1
ATOM 1471 O O . LEU A 1 195 ? -9.134 -1.514 4.547 1.00 98.62 195 LEU A O 1
ATOM 1475 N N . VAL A 1 196 ? -8.329 -1.886 6.615 1.00 98.44 196 VAL A N 1
ATOM 1476 C CA . VAL A 1 196 ? -9.042 -0.761 7.239 1.00 98.44 196 VAL A CA 1
ATOM 1477 C C . VAL A 1 196 ? -8.502 0.571 6.721 1.00 98.44 196 VAL A C 1
ATOM 1479 O O . VAL A 1 196 ? -9.300 1.410 6.302 1.00 98.44 196 VAL A O 1
ATOM 1482 N N . LEU A 1 197 ? -7.176 0.737 6.687 1.00 97.56 197 LEU A N 1
ATOM 1483 C CA . LEU A 1 197 ? -6.519 1.936 6.159 1.00 97.56 197 LEU A CA 1
ATOM 1484 C C . LEU A 1 197 ? -6.872 2.163 4.683 1.00 97.56 197 LEU A C 1
ATOM 1486 O O . LEU A 1 197 ? -7.317 3.249 4.322 1.00 97.5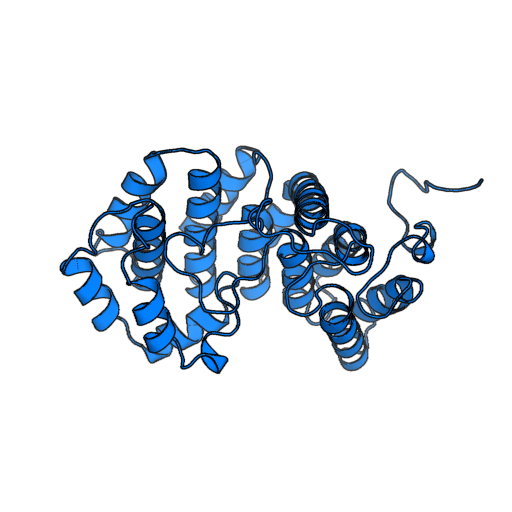6 197 LEU A O 1
ATOM 1490 N N . GLY A 1 198 ? -6.777 1.132 3.840 1.00 96.69 198 GLY A N 1
ATOM 1491 C CA . GLY A 1 198 ? -7.098 1.254 2.419 1.00 96.69 198 GLY A CA 1
ATOM 1492 C C . GLY A 1 198 ? -8.575 1.547 2.141 1.00 96.69 198 GLY A C 1
ATOM 1493 O O . GLY A 1 198 ? -8.887 2.382 1.293 1.00 96.69 198 GLY A O 1
ATOM 1494 N N . LEU A 1 199 ? -9.501 0.939 2.891 1.00 96.50 199 LEU A N 1
ATOM 1495 C CA . LEU A 1 199 ? -10.927 1.278 2.805 1.00 96.50 199 LEU A CA 1
ATOM 1496 C C . LEU A 1 199 ? -11.192 2.729 3.230 1.00 96.50 199 LEU A C 1
ATOM 1498 O O . LEU A 1 199 ? -11.984 3.417 2.581 1.00 96.50 199 LEU A O 1
ATOM 1502 N N . ALA A 1 200 ? -10.543 3.204 4.296 1.00 95.81 200 ALA A N 1
ATOM 1503 C CA . ALA A 1 200 ? -10.679 4.582 4.754 1.00 95.81 200 ALA A CA 1
ATOM 1504 C C . ALA A 1 200 ? -10.124 5.579 3.728 1.00 95.81 200 ALA A C 1
ATOM 1506 O O . ALA A 1 200 ? -10.829 6.523 3.378 1.00 95.81 200 ALA A O 1
ATOM 1507 N N . GLN A 1 201 ? -8.930 5.322 3.187 1.00 94.06 201 GLN A N 1
ATOM 1508 C CA . GLN A 1 201 ? -8.303 6.126 2.135 1.00 94.06 201 GLN A CA 1
ATOM 1509 C C . GLN A 1 201 ? -9.213 6.266 0.911 1.00 94.06 201 GLN A C 1
ATOM 1511 O O . GLN A 1 201 ? -9.538 7.379 0.505 1.00 94.06 201 GLN A O 1
ATOM 1516 N N . VAL A 1 202 ? -9.708 5.146 0.374 1.00 92.12 202 VAL A N 1
ATOM 1517 C CA . VAL A 1 202 ? -10.603 5.147 -0.794 1.00 92.12 202 VAL A CA 1
ATOM 1518 C C . VAL A 1 202 ? -11.903 5.910 -0.523 1.00 92.12 202 VAL A C 1
ATOM 1520 O O . VAL A 1 202 ? -12.452 6.551 -1.421 1.00 92.12 202 VAL A O 1
ATOM 1523 N N . THR A 1 203 ? -12.431 5.823 0.698 1.00 90.88 203 THR A N 1
ATOM 1524 C CA . THR A 1 203 ? -13.670 6.517 1.081 1.00 90.88 203 THR A CA 1
ATOM 1525 C C . THR A 1 203 ? -13.433 8.026 1.213 1.00 90.88 203 THR A C 1
ATOM 1527 O O . THR A 1 203 ? -14.231 8.821 0.714 1.00 90.88 203 THR A O 1
ATOM 1530 N N . LEU A 1 204 ? -12.302 8.425 1.803 1.00 89.19 204 LEU A N 1
ATOM 1531 C CA . LEU A 1 204 ? -11.899 9.825 1.944 1.00 89.19 204 LEU A CA 1
ATOM 1532 C C . LEU A 1 204 ? -11.626 10.498 0.602 1.00 89.19 204 LEU A C 1
ATOM 1534 O O . LEU A 1 204 ? -12.084 11.618 0.391 1.00 89.19 204 LEU A O 1
ATOM 1538 N N . GLU A 1 205 ? -10.952 9.818 -0.325 1.00 86.81 205 GLU A N 1
ATOM 1539 C CA . GLU A 1 205 ? -10.656 10.377 -1.650 1.00 86.81 205 GLU A CA 1
ATOM 1540 C C . GLU A 1 205 ? -11.933 10.665 -2.464 1.00 86.81 205 GLU A C 1
ATOM 1542 O O . GLU A 1 205 ? -11.967 11.573 -3.292 1.00 86.81 205 GLU A O 1
ATOM 1547 N N . ARG A 1 206 ? -13.033 9.956 -2.181 1.00 85.00 206 ARG A N 1
ATOM 1548 C CA . ARG A 1 206 ? -14.357 10.233 -2.769 1.00 85.00 206 ARG A CA 1
ATOM 1549 C C . ARG A 1 206 ? -15.099 11.396 -2.109 1.00 85.00 206 ARG A C 1
ATOM 1551 O O . ARG A 1 206 ? -16.171 11.768 -2.583 1.00 85.00 206 ARG A O 1
ATOM 1558 N N . GLY A 1 207 ? -14.573 11.943 -1.013 1.00 82.69 207 GLY A N 1
ATOM 1559 C CA . GLY A 1 207 ? -15.251 12.948 -0.195 1.00 82.69 207 GLY A CA 1
ATOM 1560 C C . GLY A 1 207 ? -16.449 12.396 0.583 1.00 82.69 207 GLY A C 1
ATOM 1561 O O . GLY A 1 207 ? -17.345 13.161 0.949 1.00 82.69 207 GLY A O 1
ATOM 1562 N N . ASP A 1 208 ? -16.498 11.081 0.814 1.00 82.88 208 ASP A N 1
ATOM 1563 C CA . ASP A 1 208 ? -17.605 10.439 1.516 1.00 82.88 208 ASP A CA 1
ATOM 1564 C C . ASP A 1 208 ? -17.430 10.563 3.039 1.00 82.88 208 ASP A C 1
ATOM 1566 O O . ASP A 1 208 ? -16.417 10.167 3.622 1.00 82.88 208 ASP A O 1
ATOM 1570 N N . ARG A 1 209 ? -18.445 11.132 3.698 1.00 75.25 209 ARG A N 1
ATOM 1571 C CA . ARG A 1 209 ? -18.442 11.383 5.146 1.00 75.25 209 ARG A CA 1
ATOM 1572 C C . ARG A 1 209 ? -18.726 10.131 5.973 1.00 75.25 209 ARG A C 1
ATOM 1574 O O . ARG A 1 209 ? -18.493 10.155 7.184 1.00 75.25 209 ARG A O 1
ATOM 1581 N N . ASP A 1 210 ? -19.153 9.042 5.342 1.00 87.56 210 ASP A N 1
ATOM 1582 C CA . ASP A 1 210 ? -19.456 7.782 6.021 1.00 87.56 210 ASP A CA 1
ATOM 1583 C C . ASP A 1 210 ? -18.204 7.128 6.626 1.00 87.56 210 ASP A C 1
ATOM 1585 O O . ASP A 1 210 ? -18.310 6.332 7.563 1.00 87.56 210 ASP A O 1
ATOM 1589 N N . VAL A 1 211 ? -17.001 7.523 6.181 1.00 92.44 211 VAL A N 1
ATOM 1590 C CA . VAL A 1 211 ? -15.734 7.048 6.757 1.00 92.44 211 VAL A CA 1
ATOM 1591 C C . VAL A 1 211 ? -15.637 7.318 8.259 1.00 92.44 211 VAL A C 1
ATOM 1593 O O . VAL A 1 211 ? -15.210 6.431 8.995 1.00 92.44 211 VAL A O 1
ATOM 1596 N N . MET A 1 212 ? -16.076 8.485 8.752 1.00 93.44 212 MET A N 1
ATOM 1597 C CA . MET A 1 212 ? -16.023 8.808 10.186 1.00 93.44 212 MET A CA 1
ATOM 1598 C C . MET A 1 212 ? -17.000 7.963 11.000 1.00 93.44 212 MET A C 1
ATOM 1600 O O . MET A 1 212 ? -16.664 7.540 12.105 1.00 93.44 212 MET A O 1
ATOM 1604 N N . ALA A 1 213 ? -18.203 7.722 10.475 1.00 94.38 213 ALA A N 1
ATOM 1605 C CA . ALA A 1 213 ? -19.201 6.900 11.152 1.00 94.38 213 ALA A CA 1
ATOM 1606 C C . ALA A 1 213 ? -18.711 5.450 11.258 1.00 94.38 213 ALA A C 1
ATOM 1608 O O . ALA A 1 213 ? -18.613 4.905 12.357 1.00 94.38 213 ALA A O 1
ATOM 1609 N N . TRP A 1 214 ? -18.290 4.871 10.130 1.00 95.88 214 TRP A N 1
ATOM 1610 C CA . TRP A 1 214 ? -17.803 3.496 10.064 1.00 95.88 214 TRP A CA 1
ATOM 1611 C C . TRP A 1 214 ? -16.545 3.270 10.915 1.00 95.88 214 TRP A C 1
ATOM 1613 O O . TRP A 1 214 ? -16.492 2.334 11.715 1.00 95.88 214 TRP A O 1
ATOM 1623 N N . THR A 1 215 ? -15.534 4.135 10.789 1.00 96.75 215 THR A N 1
ATOM 1624 C CA . THR A 1 215 ? -14.317 4.029 11.613 1.00 96.75 215 THR A CA 1
ATOM 1625 C C . THR A 1 215 ? -14.634 4.277 13.086 1.00 96.75 215 THR A C 1
ATOM 1627 O O . THR A 1 215 ? -14.110 3.566 13.940 1.00 96.75 215 THR A O 1
ATOM 1630 N N . GLY A 1 216 ? -15.552 5.204 13.380 1.00 96.00 216 GLY A N 1
ATOM 1631 C CA . GLY A 1 216 ? -16.095 5.496 14.706 1.00 96.00 216 GLY A CA 1
ATOM 1632 C C . GLY A 1 216 ? -16.645 4.271 15.429 1.00 96.00 216 GLY A C 1
ATOM 1633 O O . GLY A 1 216 ? -16.264 3.982 16.568 1.00 96.00 216 GLY A O 1
ATOM 1634 N N . GLU A 1 217 ? -17.521 3.529 14.757 1.00 96.00 217 GLU A N 1
ATOM 1635 C CA . GLU A 1 217 ? -18.073 2.266 15.251 1.00 96.00 217 GLU A CA 1
ATOM 1636 C C . GLU A 1 217 ? -16.972 1.217 15.448 1.00 96.00 217 GLU A C 1
ATOM 1638 O O . GLU A 1 217 ? -16.922 0.543 16.479 1.00 96.00 217 GLU A O 1
ATOM 1643 N N . LEU A 1 218 ? -16.039 1.120 14.497 1.00 96.25 218 LEU A N 1
ATOM 1644 C CA . LEU A 1 218 ? -14.995 0.102 14.518 1.00 96.25 218 LEU A CA 1
ATOM 1645 C C . LEU A 1 218 ? -13.989 0.301 15.663 1.00 96.25 218 LEU A C 1
ATOM 1647 O O . LEU A 1 218 ? -13.654 -0.669 16.345 1.00 96.25 218 LEU A O 1
ATOM 1651 N N . TRP A 1 219 ? -13.542 1.530 15.938 1.00 95.94 219 TRP A N 1
ATOM 1652 C CA . TRP A 1 219 ? -12.587 1.766 17.029 1.00 95.94 219 TRP A CA 1
ATOM 1653 C C . TRP A 1 219 ? -13.228 1.741 18.421 1.00 95.94 219 TRP A C 1
ATOM 1655 O O . TRP A 1 219 ? -12.569 1.364 19.398 1.00 95.94 219 TRP A O 1
ATOM 1665 N N . SER A 1 220 ? -14.509 2.114 18.522 1.00 94.69 220 SER A N 1
ATOM 1666 C CA . SER A 1 220 ? -15.238 2.145 19.797 1.00 94.69 220 SER A CA 1
ATOM 1667 C C . SER A 1 220 ? -15.872 0.809 20.195 1.00 94.69 220 SER A C 1
ATOM 1669 O O . SER A 1 220 ? -16.158 0.614 21.374 1.00 94.69 220 SER A O 1
ATOM 1671 N N . GLY A 1 221 ? -16.056 -0.124 19.257 1.00 94.06 221 GLY A N 1
ATOM 1672 C CA . GLY A 1 221 ? -16.563 -1.463 19.549 1.00 94.06 221 GLY A CA 1
ATOM 1673 C C . GLY A 1 221 ? -15.570 -2.306 20.354 1.00 94.06 221 GLY A C 1
ATOM 1674 O O . GLY A 1 221 ? -14.576 -2.782 19.814 1.00 94.06 221 GLY A O 1
ATOM 1675 N N . GLU A 1 222 ? -15.860 -2.553 21.634 1.00 86.56 222 GLU A N 1
ATOM 1676 C CA . GLU A 1 222 ? -14.995 -3.333 22.542 1.00 86.56 222 GLU A CA 1
ATOM 1677 C C . GLU A 1 222 ? -14.799 -4.797 22.113 1.00 86.56 222 GLU A C 1
ATOM 1679 O O . GLU A 1 222 ? -13.798 -5.413 22.467 1.00 86.56 222 GLU A O 1
ATOM 1684 N N . GLY A 1 223 ? -15.727 -5.345 21.321 1.00 89.69 223 GLY A N 1
ATOM 1685 C CA . GLY A 1 223 ? -15.613 -6.687 20.742 1.00 89.69 223 GLY A CA 1
ATOM 1686 C C . GLY A 1 223 ? -14.694 -6.778 19.518 1.00 89.69 223 GLY A C 1
ATOM 1687 O O . GLY A 1 223 ? -14.398 -7.886 19.071 1.00 89.69 223 GLY A O 1
ATOM 1688 N N . ASN A 1 224 ? -14.247 -5.646 18.965 1.00 93.12 224 ASN A N 1
ATOM 1689 C CA . ASN A 1 224 ? -13.321 -5.630 17.835 1.00 93.12 224 ASN A CA 1
ATOM 1690 C C . ASN A 1 224 ? -11.891 -5.889 18.307 1.00 93.12 224 ASN A C 1
ATOM 1692 O O . ASN A 1 224 ? -11.492 -5.499 19.407 1.00 93.12 224 ASN A O 1
ATOM 1696 N N . SER A 1 225 ? -11.095 -6.522 17.448 1.00 92.56 225 SER A N 1
ATOM 1697 C CA . SER A 1 225 ? -9.712 -6.835 17.787 1.00 92.56 225 SER A CA 1
ATOM 1698 C C . SER A 1 225 ? -8.860 -5.563 17.946 1.00 92.56 225 SER A C 1
ATOM 1700 O O . SER A 1 225 ? -9.146 -4.543 17.307 1.00 92.56 225 SER A O 1
ATOM 1702 N N . PRO A 1 226 ? -7.796 -5.601 18.770 1.00 92.75 226 PRO A N 1
ATOM 1703 C CA . PRO A 1 226 ? -7.009 -4.407 19.083 1.00 92.75 226 PRO A CA 1
ATOM 1704 C C . PRO A 1 226 ? -6.402 -3.712 17.851 1.00 92.75 226 PRO A C 1
ATOM 1706 O O . PRO A 1 226 ? -6.419 -2.490 17.754 1.00 92.75 226 PRO A O 1
ATOM 1709 N N . ASP A 1 227 ? -5.947 -4.481 16.867 1.00 94.50 227 ASP A N 1
ATOM 1710 C CA . ASP A 1 227 ? -5.413 -4.004 15.587 1.00 94.50 227 ASP A CA 1
ATOM 1711 C C . ASP A 1 227 ? -6.467 -3.340 14.687 1.00 94.50 227 ASP A C 1
ATOM 1713 O O . ASP A 1 227 ? -6.190 -2.309 14.073 1.00 94.50 227 ASP A O 1
ATOM 1717 N N . MET A 1 228 ? -7.699 -3.863 14.651 1.00 95.25 228 MET A N 1
ATOM 1718 C CA . MET A 1 228 ? -8.803 -3.225 13.922 1.00 95.25 228 MET A CA 1
ATOM 1719 C C . MET A 1 228 ? -9.199 -1.912 14.589 1.00 95.25 228 MET A C 1
ATOM 1721 O O . MET A 1 228 ? -9.415 -0.914 13.902 1.00 95.25 228 MET A O 1
ATOM 1725 N N . ARG A 1 229 ? -9.254 -1.893 15.927 1.00 95.94 229 ARG A N 1
ATOM 1726 C CA . ARG A 1 229 ? -9.546 -0.674 16.689 1.00 95.94 229 ARG A CA 1
ATOM 1727 C C . ARG A 1 229 ? -8.463 0.381 16.484 1.00 95.94 229 ARG A C 1
ATOM 1729 O O . ARG A 1 229 ? -8.792 1.547 16.288 1.00 95.94 229 ARG A O 1
ATOM 1736 N N . PHE A 1 230 ? -7.198 -0.032 16.465 1.00 95.50 230 PHE A N 1
ATOM 1737 C CA . PHE A 1 230 ? -6.058 0.833 16.176 1.00 95.50 230 PHE A CA 1
ATOM 1738 C C . PHE A 1 230 ? -6.141 1.453 14.775 1.00 95.50 230 PHE A C 1
ATOM 1740 O O . PHE A 1 230 ? -6.145 2.676 14.643 1.00 95.50 230 PHE A O 1
ATOM 1747 N N . ALA A 1 231 ? -6.283 0.629 13.732 1.00 97.00 231 ALA A N 1
ATOM 1748 C CA . ALA A 1 231 ? -6.372 1.109 12.353 1.00 97.00 231 ALA A CA 1
ATOM 1749 C C . ALA A 1 231 ? -7.578 2.036 12.138 1.00 97.00 231 ALA A C 1
ATOM 1751 O O . ALA A 1 231 ? -7.482 3.058 11.454 1.00 97.00 231 ALA A O 1
ATOM 1752 N N . ALA A 1 232 ? -8.709 1.715 12.768 1.00 97.31 232 ALA A N 1
ATOM 1753 C CA . ALA A 1 232 ? -9.908 2.538 12.735 1.00 97.31 232 ALA A CA 1
ATOM 1754 C C . ALA A 1 232 ? -9.722 3.872 13.467 1.00 97.31 232 ALA A C 1
ATOM 1756 O O . ALA A 1 232 ? -10.203 4.893 12.987 1.00 97.31 232 ALA A O 1
ATOM 1757 N N . ALA A 1 233 ? -9.001 3.893 14.589 1.00 96.62 233 ALA A N 1
ATOM 1758 C CA . ALA A 1 233 ? -8.686 5.121 15.309 1.00 96.62 233 ALA A CA 1
ATOM 1759 C C . ALA A 1 233 ? -7.801 6.057 14.469 1.00 96.62 233 ALA A C 1
ATOM 1761 O O . ALA A 1 233 ? -8.116 7.242 14.354 1.00 96.62 233 ALA A O 1
ATOM 1762 N N . LEU A 1 234 ? -6.753 5.527 13.822 1.00 95.50 234 LEU A N 1
ATOM 1763 C CA . LEU A 1 234 ? -5.936 6.294 12.870 1.00 95.50 234 LEU A CA 1
ATOM 1764 C C . LEU A 1 234 ? -6.795 6.847 11.727 1.00 95.50 234 LEU A C 1
ATOM 1766 O O . LEU A 1 234 ? -6.735 8.035 11.418 1.00 95.50 234 LEU A O 1
ATOM 1770 N N . SER A 1 235 ? -7.643 5.995 11.150 1.00 96.38 235 SER A N 1
ATOM 1771 C CA . SER A 1 235 ? -8.504 6.361 10.025 1.00 96.38 235 SER A CA 1
ATOM 1772 C C . SER A 1 235 ? -9.520 7.445 10.388 1.00 96.38 235 SER A C 1
ATOM 1774 O O . SER A 1 235 ? -9.721 8.389 9.629 1.00 96.38 235 SER A O 1
ATOM 1776 N N . TRP A 1 236 ? -10.126 7.340 11.574 1.00 95.88 236 TRP A N 1
ATOM 1777 C CA . TRP A 1 236 ? -11.048 8.338 12.109 1.00 95.88 236 TRP A CA 1
ATOM 1778 C C . TRP A 1 236 ? -10.351 9.688 12.296 1.00 95.88 236 TRP A C 1
ATOM 1780 O O . TRP A 1 236 ? -10.889 10.718 11.903 1.00 95.88 236 TRP A O 1
ATOM 1790 N N . LEU A 1 237 ? -9.127 9.679 12.839 1.00 94.38 237 LEU A N 1
ATOM 1791 C CA . LEU A 1 237 ? -8.319 10.882 13.042 1.00 94.38 237 LEU A CA 1
ATOM 1792 C C . LEU A 1 237 ? -7.890 11.551 11.731 1.00 94.38 237 LEU A C 1
ATOM 1794 O O . LEU A 1 237 ? -7.745 12.769 11.722 1.00 94.38 237 LEU A O 1
ATOM 1798 N N . CYS A 1 238 ? -7.705 10.794 10.648 1.00 93.00 238 CYS A N 1
ATOM 1799 C CA . CYS A 1 238 ? -7.426 11.359 9.322 1.00 93.00 238 CYS A CA 1
ATOM 1800 C C . CYS A 1 238 ? -8.669 11.985 8.671 1.00 93.00 238 CYS A C 1
ATOM 1802 O O . CYS A 1 238 ? -8.554 12.821 7.780 1.00 93.00 238 CYS A O 1
ATOM 1804 N N . ALA A 1 239 ? -9.865 11.599 9.117 1.00 91.88 239 ALA A N 1
ATOM 1805 C CA . ALA A 1 239 ? -11.132 12.071 8.570 1.00 91.88 239 ALA A CA 1
ATOM 1806 C C . ALA A 1 239 ? -11.703 13.314 9.283 1.00 91.88 239 ALA A C 1
ATOM 1808 O O . ALA A 1 239 ? -12.762 13.807 8.894 1.00 91.88 239 ALA A O 1
ATOM 1809 N N . THR A 1 240 ? -11.037 13.819 10.327 1.00 89.12 240 THR A N 1
ATOM 1810 C CA . THR A 1 240 ? -11.524 14.933 11.156 1.00 89.12 240 THR A CA 1
ATOM 1811 C C . THR A 1 240 ? -10.398 15.853 11.628 1.00 89.12 240 THR A C 1
ATOM 1813 O O . THR A 1 240 ? -9.249 15.448 11.793 1.00 89.12 240 THR A O 1
ATOM 1816 N N . THR A 1 241 ? -10.743 17.108 11.913 1.00 87.00 241 THR A N 1
ATOM 1817 C CA . THR A 1 241 ? -9.861 18.079 12.580 1.00 87.00 241 THR A CA 1
ATOM 1818 C C . THR A 1 241 ? -10.056 18.115 14.101 1.00 87.00 241 THR A C 1
ATOM 1820 O O . THR A 1 241 ? -9.388 18.887 14.799 1.00 87.00 241 THR A O 1
ATOM 1823 N N . ASP A 1 242 ? -10.938 17.267 14.635 1.00 86.69 242 ASP A N 1
ATOM 1824 C CA . ASP A 1 242 ? -11.260 17.214 16.056 1.00 86.69 242 ASP A CA 1
ATOM 1825 C C . ASP A 1 242 ? -10.056 16.831 16.940 1.00 86.69 242 ASP A C 1
ATOM 1827 O O . ASP A 1 242 ? -9.059 16.211 16.537 1.00 86.69 242 ASP A O 1
ATOM 1831 N N . SER A 1 243 ? -10.146 17.199 18.220 1.00 87.81 243 SER A N 1
ATOM 1832 C CA . SER A 1 243 ? -9.181 16.746 19.223 1.00 87.81 243 SER A CA 1
ATOM 1833 C C . SER A 1 243 ? -9.259 15.231 19.415 1.00 87.81 243 SER A C 1
ATOM 1835 O O . SER A 1 243 ? -10.350 14.669 19.415 1.00 87.81 243 SER A O 1
ATOM 1837 N N . VAL A 1 244 ? -8.114 14.591 19.685 1.00 91.88 244 VAL A N 1
ATOM 1838 C CA . VAL A 1 244 ? -8.077 13.157 20.027 1.00 91.88 244 VAL A CA 1
ATOM 1839 C C . VAL A 1 244 ? -8.950 12.909 21.264 1.00 91.88 244 VAL A C 1
ATOM 1841 O O . VAL A 1 244 ? -8.699 13.558 22.286 1.00 91.88 244 VAL A O 1
ATOM 1844 N N . PRO A 1 245 ? -9.941 12.003 21.208 1.00 92.56 245 PRO A N 1
ATOM 1845 C CA . PRO A 1 245 ? -10.729 11.625 22.378 1.00 92.56 245 PRO A CA 1
ATOM 1846 C C . PRO A 1 245 ? -9.866 10.956 23.456 1.00 92.56 245 PRO A C 1
ATOM 1848 O O . PRO A 1 245 ? -8.982 10.171 23.119 1.00 92.56 245 PRO A O 1
ATOM 1851 N N . ASP A 1 246 ? -10.157 11.183 24.740 1.00 91.94 246 ASP A N 1
ATOM 1852 C CA . ASP A 1 246 ? -9.392 10.576 25.849 1.00 91.94 246 ASP A CA 1
ATOM 1853 C C . ASP A 1 246 ? -9.383 9.046 25.770 1.00 91.94 246 ASP A C 1
ATOM 1855 O O . ASP A 1 246 ? -8.317 8.445 25.711 1.00 91.94 246 ASP A O 1
ATOM 1859 N N . ARG A 1 247 ? -10.554 8.433 25.552 1.00 91.31 247 ARG A N 1
ATOM 1860 C CA . ARG A 1 247 ? -10.687 6.980 25.336 1.00 91.31 247 ARG A CA 1
ATOM 1861 C C . ARG A 1 247 ? -9.833 6.421 24.186 1.00 91.31 247 ARG A C 1
ATOM 1863 O O . ARG A 1 247 ? -9.531 5.235 24.160 1.00 91.31 247 ARG A O 1
ATOM 1870 N N . MET A 1 248 ? -9.492 7.249 23.197 1.00 93.44 248 MET A N 1
ATOM 1871 C CA . MET A 1 248 ? -8.626 6.847 22.086 1.00 93.44 248 MET A CA 1
ATOM 1872 C C . MET A 1 248 ? -7.146 6.961 22.472 1.00 93.44 248 MET A C 1
ATOM 1874 O O . MET A 1 248 ? -6.341 6.150 22.029 1.00 93.44 248 MET A O 1
ATOM 1878 N N . ARG A 1 249 ? -6.782 7.929 23.323 1.00 90.31 249 ARG A N 1
ATOM 1879 C CA . ARG A 1 249 ? -5.439 7.994 23.917 1.00 90.31 249 ARG A CA 1
ATOM 1880 C C . ARG A 1 249 ? -5.181 6.776 24.796 1.00 90.31 249 ARG A C 1
ATOM 1882 O O . ARG A 1 249 ? -4.128 6.166 24.653 1.00 90.31 249 ARG A O 1
ATOM 1889 N N . ASP A 1 250 ? -6.157 6.405 25.623 1.00 89.25 250 ASP A N 1
ATOM 1890 C CA . ASP A 1 250 ? -6.076 5.222 26.484 1.00 89.25 250 ASP A CA 1
ATOM 1891 C C . ASP A 1 250 ? -5.867 3.955 25.643 1.00 89.25 250 ASP A C 1
ATOM 1893 O O . ASP A 1 250 ? -4.935 3.197 25.896 1.00 89.25 250 ASP A O 1
ATOM 1897 N N . LEU A 1 251 ? -6.627 3.801 24.548 1.00 89.88 251 LEU A N 1
ATOM 1898 C CA . LEU A 1 251 ? -6.431 2.716 23.580 1.00 89.88 251 LEU A CA 1
ATOM 1899 C C . LEU A 1 251 ? -4.981 2.640 23.074 1.00 89.88 251 LEU A C 1
ATOM 1901 O O . LEU A 1 251 ? -4.410 1.556 23.047 1.00 89.88 251 LEU A O 1
ATOM 1905 N N . PHE A 1 252 ? -4.368 3.759 22.675 1.00 88.06 252 PHE A N 1
ATOM 1906 C CA . PHE A 1 252 ? -2.988 3.746 22.173 1.00 88.06 252 PHE A CA 1
ATOM 1907 C C . PHE A 1 252 ? -1.951 3.371 23.239 1.00 88.06 252 PHE A C 1
ATOM 1909 O O . PHE A 1 252 ? -0.908 2.828 22.888 1.00 88.06 252 PHE A O 1
ATOM 1916 N N . VAL A 1 253 ? -2.232 3.632 24.518 1.00 85.75 253 VAL A N 1
ATOM 1917 C CA . VAL A 1 253 ? -1.353 3.273 25.643 1.00 85.75 253 VAL A CA 1
ATOM 1918 C C . VAL A 1 253 ? -1.525 1.808 26.055 1.00 85.75 253 VAL A C 1
ATOM 1920 O O . VAL A 1 253 ? -0.558 1.161 26.448 1.00 85.75 253 VAL A O 1
ATOM 1923 N N . GLU A 1 254 ? -2.747 1.281 25.980 1.00 82.81 254 GLU A N 1
ATOM 1924 C CA . GLU A 1 254 ? -3.086 -0.082 26.408 1.00 82.81 254 GLU A CA 1
ATOM 1925 C C . GLU A 1 254 ? -2.686 -1.162 25.397 1.00 82.81 254 GLU A C 1
ATOM 1927 O O . GLU A 1 254 ? -2.560 -2.336 25.758 1.00 82.81 254 GLU A O 1
ATOM 1932 N N . LEU A 1 255 ? -2.495 -0.792 24.128 1.00 80.94 255 LEU A N 1
ATOM 1933 C CA . LEU A 1 255 ? -2.068 -1.732 23.099 1.00 80.94 255 LEU A CA 1
ATOM 1934 C C . LEU A 1 255 ? -0.676 -2.302 23.428 1.00 80.94 255 LEU A C 1
ATOM 1936 O O . LEU A 1 255 ? 0.229 -1.547 23.786 1.00 80.94 255 LEU A O 1
ATOM 1940 N N . PRO A 1 256 ? -0.460 -3.624 23.280 1.00 73.62 256 PRO A N 1
ATOM 1941 C CA . PRO A 1 256 ? 0.850 -4.224 23.498 1.00 73.62 256 PRO A CA 1
ATOM 1942 C C . PRO A 1 256 ? 1.850 -3.660 22.481 1.00 73.62 256 PRO A C 1
ATOM 1944 O O . PRO A 1 256 ? 1.868 -4.052 21.313 1.00 73.62 256 PRO A O 1
ATOM 1947 N N . GLY A 1 257 ? 2.682 -2.719 22.937 1.00 75.06 257 GLY A N 1
ATOM 1948 C CA . GLY A 1 257 ? 3.549 -1.920 22.069 1.00 75.06 257 GLY A CA 1
ATOM 1949 C C . GLY A 1 257 ? 4.532 -2.740 21.232 1.00 75.06 257 GLY A C 1
ATOM 1950 O O . GLY A 1 257 ? 4.819 -2.359 20.102 1.00 75.06 257 GLY A O 1
ATOM 1951 N N . SER A 1 258 ? 5.003 -3.893 21.726 1.00 74.00 258 SER A N 1
ATOM 1952 C CA . SER A 1 258 ? 5.897 -4.782 20.967 1.00 74.00 258 SER A CA 1
ATOM 1953 C C . SER A 1 258 ? 5.207 -5.440 19.773 1.00 74.00 258 SER A C 1
ATOM 1955 O O . SER A 1 258 ? 5.786 -5.493 18.690 1.00 74.00 258 SER A O 1
ATOM 1957 N N . ASP A 1 259 ? 3.974 -5.911 19.960 1.00 86.12 259 ASP A N 1
ATOM 1958 C CA . ASP A 1 259 ? 3.218 -6.599 18.911 1.00 86.12 259 ASP A CA 1
ATOM 1959 C C . ASP A 1 259 ? 2.753 -5.594 17.864 1.00 86.12 259 ASP A C 1
ATOM 1961 O O . ASP A 1 259 ? 2.911 -5.820 16.669 1.00 86.12 259 ASP A O 1
ATOM 1965 N N . LEU A 1 260 ? 2.267 -4.434 18.311 1.00 88.62 260 LEU A N 1
ATOM 1966 C CA . LEU A 1 260 ? 1.855 -3.363 17.417 1.00 88.62 260 LEU A CA 1
ATOM 1967 C C . LEU A 1 260 ? 3.034 -2.803 16.610 1.00 88.62 260 LEU A C 1
ATOM 1969 O O . LEU A 1 260 ? 2.898 -2.583 15.408 1.00 88.62 260 LEU A O 1
ATOM 1973 N N . ALA A 1 261 ? 4.201 -2.614 17.233 1.00 89.06 261 ALA A N 1
ATOM 1974 C CA . ALA A 1 261 ? 5.402 -2.178 16.525 1.00 89.06 261 ALA A CA 1
ATOM 1975 C C . ALA A 1 261 ? 5.875 -3.211 15.493 1.00 89.06 261 ALA A C 1
ATOM 1977 O O . ALA A 1 261 ? 6.345 -2.818 14.428 1.00 89.06 261 ALA A O 1
ATOM 1978 N N . ALA A 1 262 ? 5.740 -4.509 15.781 1.00 90.38 262 ALA A N 1
ATOM 1979 C CA . ALA A 1 262 ? 6.018 -5.562 14.809 1.00 90.38 262 ALA A CA 1
ATOM 1980 C C . ALA A 1 262 ? 4.998 -5.543 13.661 1.00 90.38 262 ALA A C 1
ATOM 1982 O O . ALA A 1 262 ? 5.390 -5.586 12.499 1.00 90.38 262 ALA A O 1
ATOM 1983 N N . TRP A 1 263 ? 3.703 -5.397 13.959 1.00 93.00 263 TRP A N 1
ATOM 1984 C CA . TRP A 1 263 ? 2.670 -5.335 12.925 1.00 93.00 263 TRP A CA 1
ATOM 1985 C C . TRP A 1 263 ? 2.857 -4.147 11.988 1.00 93.00 263 TRP A C 1
ATOM 1987 O O . TRP A 1 263 ? 2.745 -4.302 10.777 1.00 93.00 263 TRP A O 1
ATOM 1997 N N . MET A 1 264 ? 3.179 -2.975 12.536 1.00 91.69 264 MET A N 1
ATOM 1998 C CA . MET A 1 264 ? 3.358 -1.750 11.757 1.00 91.69 264 MET A CA 1
ATOM 1999 C C . MET A 1 264 ? 4.580 -1.784 10.829 1.00 91.69 264 MET A C 1
ATOM 2001 O O . MET A 1 264 ? 4.611 -1.024 9.871 1.00 91.69 264 MET A O 1
ATOM 2005 N N . GLN A 1 265 ? 5.549 -2.682 11.042 1.00 90.00 265 GLN A N 1
ATOM 2006 C CA . GLN A 1 265 ? 6.638 -2.906 10.074 1.00 90.00 265 GLN A CA 1
ATOM 2007 C C . GLN A 1 265 ? 6.159 -3.607 8.795 1.00 90.00 265 GLN A C 1
ATOM 2009 O O . GLN A 1 265 ? 6.807 -3.504 7.758 1.00 90.00 265 GLN A O 1
ATOM 2014 N N . GLU A 1 266 ? 5.035 -4.320 8.865 1.00 93.12 266 GLU A N 1
ATOM 2015 C CA . GLU A 1 266 ? 4.439 -5.042 7.737 1.00 93.12 266 GLU A CA 1
ATOM 2016 C C . GLU A 1 266 ? 3.276 -4.272 7.088 1.00 93.12 266 GLU A C 1
ATOM 2018 O O . GLU A 1 266 ? 2.724 -4.715 6.081 1.00 93.12 266 GLU A O 1
ATOM 2023 N N . VAL A 1 267 ? 2.892 -3.121 7.652 1.00 94.50 267 VAL A N 1
ATOM 2024 C CA . VAL A 1 267 ? 1.836 -2.255 7.117 1.00 94.50 267 VAL A CA 1
ATOM 2025 C C . VAL A 1 267 ? 2.454 -1.264 6.121 1.00 94.50 267 VAL A C 1
ATOM 2027 O O . VAL A 1 267 ? 3.279 -0.441 6.512 1.00 94.50 267 VAL A O 1
ATOM 2030 N N . PRO A 1 268 ? 2.038 -1.267 4.843 1.00 92.75 268 PRO A N 1
ATOM 2031 C CA . PRO A 1 268 ? 2.711 -0.496 3.795 1.00 92.75 268 PRO A CA 1
ATOM 2032 C C . PRO A 1 268 ? 2.409 1.013 3.810 1.00 92.75 268 PRO A C 1
ATOM 2034 O O . PRO A 1 268 ? 3.058 1.761 3.095 1.00 92.75 268 PRO A O 1
ATOM 2037 N N . TRP A 1 269 ? 1.474 1.483 4.645 1.00 91.00 269 TRP A N 1
ATOM 2038 C CA . TRP A 1 269 ? 1.181 2.918 4.822 1.00 91.00 269 TRP A CA 1
ATOM 2039 C C . TRP A 1 269 ? 2.242 3.670 5.615 1.00 91.00 269 TRP A C 1
ATOM 2041 O O . TRP A 1 269 ? 2.279 4.899 5.612 1.00 91.00 269 TRP A O 1
ATOM 2051 N N . THR A 1 270 ? 3.073 2.944 6.349 1.00 82.88 270 THR A N 1
ATOM 2052 C CA . THR A 1 270 ? 4.069 3.540 7.217 1.00 82.88 270 THR A CA 1
ATOM 2053 C C . THR A 1 270 ? 5.422 2.954 6.890 1.00 82.88 270 THR A C 1
ATOM 2055 O O . THR A 1 270 ? 5.767 1.876 7.365 1.00 82.88 270 THR A O 1
ATOM 2058 N N . ASP A 1 271 ? 6.193 3.665 6.075 1.00 74.06 271 ASP A N 1
ATOM 2059 C CA . ASP A 1 271 ? 7.585 3.300 5.841 1.00 74.06 271 ASP A CA 1
ATOM 2060 C C . ASP A 1 271 ? 8.496 3.923 6.905 1.00 74.06 271 ASP A C 1
ATOM 2062 O O . ASP A 1 271 ? 8.144 4.919 7.538 1.00 74.06 271 ASP A O 1
ATOM 2066 N N . ASP A 1 272 ? 9.674 3.340 7.113 1.00 75.69 272 ASP A N 1
ATOM 2067 C CA . ASP A 1 272 ? 10.760 3.933 7.903 1.00 75.69 272 ASP A CA 1
ATOM 2068 C C . ASP A 1 272 ? 10.472 4.263 9.386 1.00 75.69 272 ASP A C 1
ATOM 2070 O O . ASP A 1 272 ? 11.313 4.860 10.060 1.00 75.69 272 ASP A O 1
ATOM 2074 N N . ILE A 1 273 ? 9.352 3.826 9.979 1.00 79.88 273 ILE A N 1
ATOM 2075 C CA . ILE A 1 273 ? 9.061 4.085 11.408 1.00 79.88 273 ILE A CA 1
ATOM 2076 C C . ILE A 1 273 ? 10.227 3.641 12.308 1.00 79.88 273 ILE A C 1
ATOM 2078 O O . ILE A 1 273 ? 10.620 4.356 13.234 1.00 79.88 273 ILE A O 1
ATOM 2082 N N . ALA A 1 274 ? 10.819 2.477 12.028 1.00 78.25 274 ALA A N 1
ATOM 2083 C CA . ALA A 1 274 ? 11.932 1.942 12.809 1.00 78.25 274 ALA A CA 1
ATOM 2084 C C . ALA A 1 274 ? 13.189 2.832 12.742 1.00 78.25 274 ALA A C 1
ATOM 2086 O O . ALA A 1 274 ? 13.873 3.000 13.753 1.00 78.25 274 ALA A O 1
ATOM 2087 N N . SER A 1 275 ? 13.476 3.442 11.587 1.00 77.31 275 SER A N 1
ATOM 2088 C CA . SER A 1 275 ? 14.622 4.344 11.403 1.00 77.31 275 SER A CA 1
ATOM 2089 C C . SER A 1 275 ? 14.360 5.754 11.964 1.00 77.31 275 SER A C 1
ATOM 2091 O O . SER A 1 275 ? 15.303 6.503 12.226 1.00 77.31 275 SER A O 1
ATOM 2093 N N . ARG A 1 276 ? 13.091 6.096 12.235 1.00 77.06 276 ARG A N 1
ATOM 2094 C CA . ARG A 1 276 ? 12.611 7.406 12.720 1.00 77.06 276 ARG A CA 1
ATOM 2095 C C . ARG A 1 276 ? 12.300 7.466 14.223 1.00 77.06 276 ARG A C 1
ATOM 2097 O O . ARG A 1 276 ? 11.633 8.391 14.678 1.00 77.06 276 ARG A O 1
ATOM 2104 N N . GLY A 1 277 ? 12.810 6.520 15.011 1.00 80.88 277 GLY A N 1
ATOM 2105 C CA . GLY A 1 277 ? 12.621 6.497 16.469 1.00 80.88 277 GLY A CA 1
ATOM 2106 C C . GLY A 1 277 ? 11.492 5.585 16.954 1.00 80.88 277 GLY A C 1
ATOM 2107 O O . GLY A 1 277 ? 11.163 5.612 18.138 1.00 80.88 277 GLY A O 1
ATOM 2108 N N . GLY A 1 278 ? 10.937 4.752 16.071 1.00 86.50 278 GLY A N 1
ATOM 2109 C CA . GLY A 1 278 ? 9.970 3.714 16.414 1.00 86.50 278 GLY A CA 1
ATOM 2110 C C . GLY A 1 278 ? 8.520 4.194 16.453 1.00 86.50 278 GLY A C 1
ATOM 2111 O O . GLY A 1 278 ? 8.207 5.360 16.206 1.00 86.50 278 GLY A O 1
ATOM 2112 N N . LEU A 1 279 ? 7.623 3.255 16.764 1.00 88.38 279 LEU A N 1
ATOM 2113 C CA . LEU A 1 279 ? 6.176 3.468 16.730 1.00 88.38 279 LEU A CA 1
ATOM 2114 C C . LEU A 1 279 ? 5.721 4.597 17.662 1.00 88.38 279 LEU A C 1
ATOM 2116 O O . LEU A 1 279 ? 4.881 5.399 17.269 1.00 88.38 279 LEU A O 1
ATOM 2120 N N . ASP A 1 280 ? 6.296 4.700 18.861 1.00 88.38 280 ASP A N 1
ATOM 2121 C CA . ASP A 1 280 ? 5.927 5.740 19.828 1.00 88.38 280 ASP A CA 1
ATOM 2122 C C . ASP A 1 280 ? 6.246 7.142 19.297 1.00 88.38 280 ASP A C 1
ATOM 2124 O O . ASP A 1 280 ? 5.425 8.056 19.397 1.00 88.38 280 ASP A O 1
ATOM 2128 N N . ALA A 1 281 ? 7.425 7.316 18.689 1.00 88.00 281 ALA A N 1
ATOM 2129 C CA . ALA A 1 281 ? 7.823 8.585 18.087 1.00 88.00 281 ALA A CA 1
ATOM 2130 C C . ALA A 1 281 ? 6.897 8.956 16.919 1.00 88.00 281 ALA A C 1
ATOM 2132 O O . ALA A 1 281 ? 6.458 10.108 16.818 1.00 88.00 281 ALA A O 1
ATOM 2133 N N . TRP A 1 282 ? 6.552 7.970 16.086 1.00 89.69 282 TRP A N 1
ATOM 2134 C CA . TRP A 1 282 ? 5.598 8.146 14.997 1.00 89.69 282 TRP A CA 1
ATOM 2135 C C . TRP A 1 282 ? 4.204 8.526 15.513 1.00 89.69 282 TRP A C 1
ATOM 2137 O O . TRP A 1 282 ? 3.660 9.537 15.079 1.00 89.69 282 TRP A O 1
ATOM 2147 N N . LEU A 1 283 ? 3.659 7.809 16.505 1.00 89.81 283 LEU A N 1
ATOM 2148 C CA . LEU A 1 283 ? 2.352 8.107 17.103 1.00 89.81 283 LEU A CA 1
ATOM 2149 C C . LEU A 1 283 ? 2.317 9.497 17.740 1.00 89.81 283 LEU A C 1
ATOM 2151 O O . LEU A 1 283 ? 1.350 10.234 17.561 1.00 89.81 283 LEU A O 1
ATOM 2155 N N . VAL A 1 284 ? 3.375 9.901 18.446 1.00 89.19 284 VAL A N 1
ATOM 2156 C CA . VAL A 1 284 ? 3.477 11.259 18.997 1.00 89.19 284 VAL A CA 1
ATOM 2157 C C . VAL A 1 284 ? 3.437 12.306 17.885 1.00 89.19 284 VAL A C 1
ATOM 2159 O O . VAL A 1 284 ? 2.773 13.328 18.057 1.00 89.19 284 VAL A O 1
ATOM 2162 N N . SER A 1 285 ? 4.122 12.073 16.761 1.00 88.00 285 SER A N 1
ATOM 2163 C CA . SER A 1 285 ? 4.065 12.965 15.597 1.00 88.00 285 SER A CA 1
ATOM 2164 C C . SER A 1 285 ? 2.657 13.004 14.998 1.00 88.00 285 SER A C 1
ATOM 2166 O O . SER A 1 285 ? 2.071 14.078 14.868 1.00 88.00 285 SER A O 1
ATOM 2168 N N . PHE A 1 286 ? 2.075 11.832 14.742 1.00 90.12 286 PHE A N 1
ATOM 2169 C CA . PHE A 1 286 ? 0.755 11.654 14.144 1.00 90.12 286 PHE A CA 1
ATOM 2170 C C . PHE A 1 286 ? -0.370 12.297 14.971 1.00 90.12 286 PHE A C 1
ATOM 2172 O O . PHE A 1 286 ? -1.292 12.913 14.435 1.00 90.12 286 PHE A O 1
ATOM 2179 N N . LEU A 1 287 ? -0.305 12.202 16.301 1.00 89.38 287 LEU A N 1
ATOM 2180 C CA . LEU A 1 287 ? -1.333 12.736 17.196 1.00 89.38 287 LEU A CA 1
ATOM 2181 C C . LEU A 1 287 ? -1.237 14.249 17.417 1.00 89.38 287 LEU A C 1
ATOM 2183 O O . LEU A 1 287 ? -2.150 14.816 18.033 1.00 89.38 287 LEU A O 1
ATOM 2187 N N . ARG A 1 288 ? -0.204 14.933 16.913 1.00 84.81 288 ARG A N 1
ATOM 2188 C CA . ARG A 1 288 ? -0.165 16.401 16.947 1.00 84.81 288 ARG A CA 1
ATOM 2189 C C . ARG A 1 288 ? -1.343 16.971 16.160 1.00 84.81 288 ARG A C 1
ATOM 2191 O O . ARG A 1 288 ? -1.836 16.369 15.209 1.00 84.81 288 ARG A O 1
ATOM 2198 N N . LYS A 1 289 ? -1.852 18.122 16.607 1.00 68.62 289 LYS A N 1
ATOM 2199 C CA . LYS A 1 289 ? -2.882 18.829 15.841 1.00 68.62 289 LYS A CA 1
ATOM 2200 C C . LYS A 1 289 ? -2.289 19.217 14.484 1.00 68.62 289 LYS A C 1
ATOM 2202 O O . LYS A 1 289 ? -1.159 19.713 14.480 1.00 68.62 289 LYS A O 1
ATOM 2207 N N . PRO A 1 290 ? -3.032 19.032 13.381 1.00 65.12 290 PRO A N 1
ATOM 2208 C CA . PRO A 1 290 ? -2.609 19.584 12.107 1.00 65.12 290 PRO A CA 1
ATOM 2209 C C . PRO A 1 290 ? -2.469 21.109 12.245 1.00 65.12 290 PRO A C 1
ATOM 2211 O O . PRO A 1 290 ? -3.201 21.714 13.045 1.00 65.12 290 PRO A O 1
ATOM 2214 N N . PRO A 1 291 ? -1.513 21.735 11.539 1.00 56.03 291 PRO A N 1
ATOM 2215 C CA . PRO A 1 291 ? -1.412 23.187 11.511 1.00 56.03 291 PRO A CA 1
ATOM 2216 C C . PRO A 1 291 ? -2.771 23.770 11.106 1.00 56.03 291 PRO A C 1
ATOM 2218 O O . PRO A 1 291 ? -3.447 23.245 10.224 1.00 56.03 291 PRO A O 1
ATOM 2221 N N . THR A 1 292 ? -3.213 24.818 11.802 1.00 52.44 292 THR A N 1
ATOM 2222 C CA . THR A 1 292 ? -4.422 25.548 11.408 1.00 52.44 292 THR A CA 1
ATOM 2223 C C . THR A 1 292 ? -4.191 26.128 10.018 1.00 52.44 292 THR A C 1
ATOM 2225 O O . THR A 1 292 ? -3.278 26.942 9.870 1.00 52.44 292 THR A O 1
ATOM 2228 N N . ALA A 1 293 ? -4.978 25.664 9.042 1.00 44.00 293 ALA A N 1
ATOM 2229 C CA . ALA A 1 293 ? -5.061 26.239 7.702 1.00 44.00 293 ALA A CA 1
ATOM 2230 C C . ALA A 1 293 ? -5.483 27.715 7.748 1.00 44.00 293 ALA A C 1
ATOM 2232 O O . ALA A 1 293 ? -6.279 28.071 8.653 1.00 44.00 293 ALA A O 1
#

Foldseek 3Di:
DDDDDPPNDDDLVPDPQQVFFWPVHGRPCLSVLLVQQQDLPLVSNVVSLVCCCCTQCNPQQGGLSLLVCLVSLLVSLLDPSGHPSLSSLLSLLSQLAGDPQLQDALQGLLHRADDVVPQDAGPVRDRSRVSNVSSLAVLQVCLVSLLVQCPPPDLSSVLSSLSSLLSHDVHDPVSLVSLVVSLVPDDQLLNVLSSLLSNLSNCVVVVHLCLLVVLVCQLPPPPHDLSSNLSSLSSNSSSDLDARDPVNVVSVVPPPQVVVQVSVPSRSSGPCCVVQVTDVNSVVSHNDRDPDD

Sequence (293 aa):
MAGLRAAGELTLDGMPWGRFSHASGPADDMPAMLQALSQPDSARARRGLGELWDKARHQGVSETALAMAVPFLLQIAADPEVHGRDQVLKLAAEAGHRNHFGTDGRTDLFQVTDDPDELKIDGYGRPAVWTQQAAREVLTAEAAMLIRLLDDPNSLVRANAAYALATALSPPPEVQAAMRARLAVETYPPVRISLVLGLAQVTLERGDRDVMAWTGELWSGEGNSPDMRFAAALSWLCATTDSVPDRMRDLFVELPGSDLAAWMQEVPWTDDIASRGGLDAWLVSFLRKPPTA

Secondary structure (DSSP, 8-state):
---S-STTPPPGGGS-GGGSEETTEE-TTHHHHHHHHTSS-HHHHHHHHHHHHHHHEETTEEPHHHHHHHHHHHHHHH-TTSTTHHHHHHHHHHTTS---TTT--TTTTT--S--TTS--B-TTS-BHHHHHHHHHHHHHHTHHHHHHHTT-SSHHHHHHHHHHHHT-SS--HHHHHHHHHHHHH---HHHHHHHHHHHHHHHHHTT-THHHHHHHHHHH-TTS-HHHHHHHHHHHHHT--SPPPHHHHHHHHHS-HHHHHHHHHS-TT--STTTTTHHHHHHHHHTSPPP--

InterPro domains:
  IPR011989 Armadillo-like helical [G3DSA:1.25.10.10] (19-243)
  IPR016024 Armadillo-type fold [SSF48371] (31-203)